Protein AF-A0A5C3MVK9-F1 (afdb_monomer)

Structure (mmCIF, N/CA/C/O backbone):
data_AF-A0A5C3MVK9-F1
#
_entry.id   AF-A0A5C3MVK9-F1
#
loop_
_atom_site.group_PDB
_atom_site.id
_atom_site.type_symbol
_atom_site.label_atom_id
_atom_site.label_alt_id
_atom_site.label_comp_id
_atom_site.label_asym_id
_atom_site.label_entity_id
_atom_site.label_seq_id
_atom_site.pdbx_PDB_ins_code
_atom_site.Cartn_x
_atom_site.Cartn_y
_atom_site.Cartn_z
_atom_site.occupancy
_atom_site.B_iso_or_equiv
_atom_site.auth_seq_id
_atom_site.auth_comp_id
_atom_site.auth_asym_id
_atom_site.auth_atom_id
_atom_site.pdbx_PDB_model_num
ATOM 1 N N . MET A 1 1 ? -1.168 -14.987 -11.973 1.00 65.38 1 MET A N 1
ATOM 2 C CA . MET A 1 1 ? -0.825 -14.087 -13.096 1.00 65.38 1 MET A CA 1
ATOM 3 C C . MET A 1 1 ? 0.688 -13.994 -13.151 1.00 65.38 1 MET A C 1
ATOM 5 O O . MET A 1 1 ? 1.284 -13.791 -12.103 1.00 65.38 1 MET A O 1
ATOM 9 N N . ALA A 1 2 ? 1.297 -14.204 -14.315 1.00 70.62 2 ALA A N 1
ATOM 10 C CA . ALA A 1 2 ? 2.740 -14.064 -14.489 1.00 70.62 2 ALA A CA 1
ATOM 11 C C . ALA A 1 2 ? 3.037 -12.744 -15.204 1.00 70.62 2 ALA A C 1
ATOM 13 O O . ALA A 1 2 ? 2.281 -12.332 -16.086 1.00 70.62 2 ALA A O 1
ATOM 14 N N . LEU A 1 3 ? 4.124 -12.081 -14.817 1.00 81.56 3 LEU A N 1
ATOM 15 C CA . LEU A 1 3 ? 4.661 -10.970 -15.590 1.00 81.56 3 LEU A CA 1
ATOM 16 C C . LEU A 1 3 ? 5.178 -11.535 -16.917 1.00 81.56 3 LEU A C 1
ATOM 18 O O . LEU A 1 3 ? 5.927 -12.503 -16.902 1.00 81.56 3 LEU A O 1
ATOM 22 N N . ILE A 1 4 ? 4.766 -10.954 -18.045 1.00 84.19 4 ILE A N 1
ATOM 23 C CA . ILE A 1 4 ? 5.203 -11.408 -19.374 1.00 84.19 4 ILE A CA 1
ATOM 24 C C . ILE A 1 4 ? 6.343 -10.529 -19.859 1.00 84.19 4 ILE A C 1
ATOM 26 O O . ILE A 1 4 ? 7.425 -11.027 -20.124 1.00 84.19 4 ILE A O 1
ATOM 30 N N . ARG A 1 5 ? 6.128 -9.218 -19.948 1.00 88.88 5 ARG A N 1
ATOM 31 C CA . ARG A 1 5 ? 7.130 -8.256 -20.415 1.00 88.88 5 ARG A CA 1
ATOM 32 C C . ARG A 1 5 ? 6.934 -6.912 -19.739 1.00 88.88 5 ARG A C 1
ATOM 34 O O . ARG A 1 5 ? 5.835 -6.612 -19.269 1.00 88.88 5 ARG A O 1
ATOM 41 N N . ILE A 1 6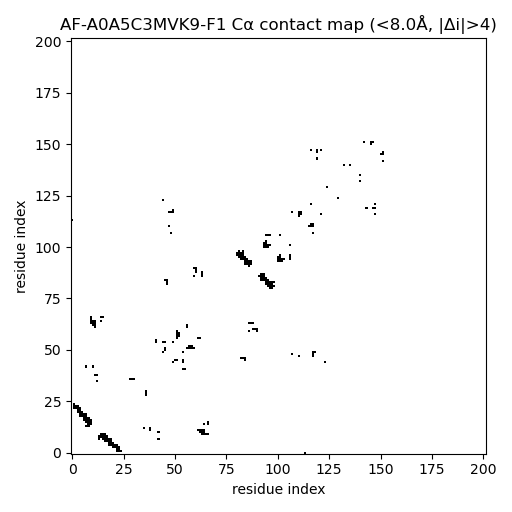 ? 7.988 -6.107 -19.718 1.00 89.62 6 ILE A N 1
ATOM 42 C CA . ILE A 1 6 ? 7.927 -4.715 -19.270 1.00 89.62 6 ILE A CA 1
ATOM 43 C C . ILE A 1 6 ? 8.360 -3.826 -20.428 1.00 89.62 6 ILE A C 1
ATOM 45 O O . ILE A 1 6 ? 9.417 -4.029 -21.015 1.00 89.62 6 ILE A O 1
ATOM 49 N N . GLU A 1 7 ? 7.562 -2.813 -20.734 1.00 90.50 7 GLU A N 1
ATOM 50 C CA . GLU A 1 7 ? 7.896 -1.791 -21.722 1.00 90.50 7 GLU A CA 1
ATOM 51 C C . GLU A 1 7 ? 8.156 -0.477 -20.988 1.00 90.50 7 GLU A C 1
ATOM 53 O O . GLU A 1 7 ? 7.297 0.022 -20.258 1.00 90.50 7 GLU A O 1
ATOM 58 N N . VAL A 1 8 ? 9.353 0.079 -21.164 1.00 89.88 8 VAL A N 1
ATOM 59 C CA . VAL A 1 8 ? 9.728 1.387 -20.618 1.00 89.88 8 VAL A CA 1
ATOM 60 C C . VAL A 1 8 ? 10.070 2.332 -21.759 1.00 89.88 8 VAL A C 1
ATOM 62 O O . VAL A 1 8 ? 10.686 1.940 -22.748 1.00 89.88 8 VAL A O 1
ATOM 65 N N . CYS A 1 9 ? 9.664 3.589 -21.632 1.00 88.12 9 CYS A N 1
ATOM 66 C CA . CYS A 1 9 ? 10.029 4.645 -22.564 1.00 88.12 9 CYS A CA 1
ATOM 67 C C . CYS A 1 9 ? 10.556 5.821 -21.759 1.00 88.12 9 CYS A C 1
ATOM 69 O O . CYS A 1 9 ? 9.839 6.317 -20.891 1.00 88.12 9 CYS A O 1
ATOM 71 N N . ASP A 1 10 ? 11.789 6.240 -22.044 1.00 85.69 10 ASP A N 1
ATOM 72 C CA . ASP A 1 10 ? 12.388 7.445 -21.460 1.00 85.69 10 ASP A CA 1
ATOM 73 C C . ASP A 1 10 ? 12.333 7.484 -19.919 1.00 85.69 10 ASP A C 1
ATOM 75 O O . ASP A 1 10 ? 12.010 8.502 -19.304 1.00 85.69 10 ASP A O 1
ATOM 79 N N . PHE A 1 11 ? 12.662 6.350 -19.293 1.00 83.25 11 PHE A N 1
ATOM 80 C CA . PHE A 1 11 ? 12.584 6.146 -17.847 1.00 83.25 11 PHE A CA 1
ATOM 81 C C . PHE A 1 11 ? 13.981 6.032 -17.226 1.00 83.25 11 PHE A C 1
ATOM 83 O O . PHE A 1 11 ? 14.686 5.037 -17.427 1.00 83.25 11 PHE A O 1
ATOM 90 N N . LYS A 1 12 ? 14.381 7.027 -16.424 1.00 83.19 12 LYS A N 1
ATOM 91 C CA . LYS A 1 12 ? 15.714 7.107 -15.790 1.00 83.19 12 LYS A CA 1
ATOM 92 C C . LYS A 1 12 ? 16.857 6.875 -16.798 1.00 83.19 12 LYS A C 1
ATOM 94 O O . LYS A 1 12 ? 17.055 7.668 -17.712 1.00 83.19 12 LYS A O 1
ATOM 99 N N . SER A 1 13 ? 17.626 5.793 -16.632 1.00 80.75 13 SER A N 1
ATOM 100 C CA . SER A 1 13 ? 18.744 5.422 -17.510 1.00 80.75 13 SER A CA 1
ATOM 101 C C . SER A 1 13 ? 18.301 4.778 -18.830 1.00 80.75 13 SER A C 1
ATOM 103 O O . SER A 1 13 ? 19.120 4.636 -19.737 1.00 80.75 13 SER A O 1
ATOM 105 N N . TYR A 1 14 ? 17.035 4.370 -18.958 1.00 83.44 14 TYR A N 1
ATOM 106 C CA . TYR A 1 14 ? 16.499 3.769 -20.177 1.00 83.44 14 TYR A CA 1
ATOM 107 C C . TYR A 1 14 ? 16.056 4.866 -21.148 1.00 83.44 14 TYR A C 1
ATOM 109 O O . TYR A 1 14 ? 14.973 5.431 -21.013 1.00 83.44 14 TYR A O 1
ATOM 117 N N . ARG A 1 15 ? 16.910 5.166 -22.132 1.00 82.81 15 ARG A N 1
ATOM 118 C CA . ARG A 1 15 ? 16.596 6.105 -23.220 1.00 82.81 15 ARG A CA 1
ATOM 119 C C . ARG A 1 15 ? 15.821 5.421 -24.344 1.00 82.81 15 ARG A C 1
ATOM 121 O O . ARG A 1 15 ? 16.194 4.315 -24.764 1.00 8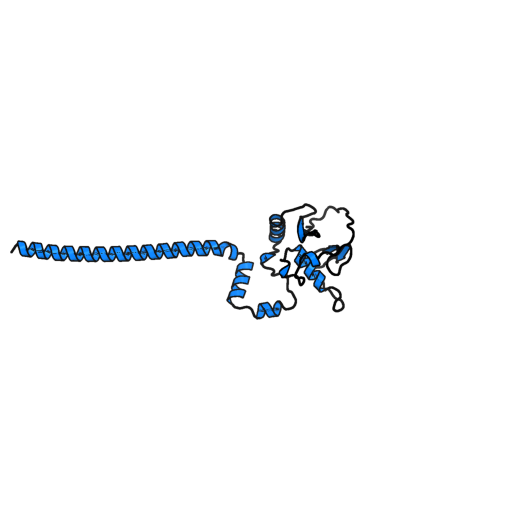2.81 15 ARG A O 1
ATOM 128 N N . GLY A 1 16 ? 14.820 6.125 -24.871 1.00 85.81 16 GLY A N 1
ATOM 129 C CA . GLY A 1 16 ? 13.936 5.639 -25.924 1.00 85.81 16 GLY A CA 1
ATOM 130 C C . GLY A 1 16 ? 13.034 4.503 -25.448 1.00 85.81 16 GLY A C 1
ATOM 131 O O . GLY A 1 16 ? 12.941 4.216 -24.253 1.00 85.81 16 GLY A O 1
ATOM 132 N N . HIS A 1 17 ? 12.375 3.844 -26.399 1.00 86.88 17 HIS A N 1
ATOM 133 C CA . HIS A 1 17 ? 11.553 2.675 -26.114 1.00 86.88 17 HIS A CA 1
ATOM 134 C C . HIS A 1 17 ? 12.433 1.438 -25.915 1.00 86.88 17 HIS A C 1
ATOM 136 O O . HIS A 1 17 ? 13.228 1.074 -26.786 1.00 86.88 17 HIS A O 1
ATOM 142 N N . ARG A 1 18 ? 12.295 0.789 -24.760 1.00 86.69 18 ARG A N 1
ATOM 143 C CA . ARG A 1 18 ? 12.979 -0.458 -24.423 1.00 86.69 18 ARG A CA 1
ATOM 144 C C . ARG A 1 18 ? 11.961 -1.475 -23.934 1.00 86.69 18 ARG A C 1
ATOM 146 O O . ARG A 1 18 ? 11.231 -1.233 -22.976 1.00 86.69 18 ARG A O 1
ATOM 153 N N . THR A 1 19 ? 11.969 -2.637 -24.570 1.00 87.19 19 THR A N 1
ATOM 154 C CA . THR A 1 19 ? 11.196 -3.801 -24.145 1.00 87.19 19 THR A CA 1
ATOM 155 C C . THR A 1 19 ? 12.117 -4.720 -23.358 1.00 87.19 19 THR A C 1
ATOM 157 O O . THR A 1 19 ? 13.119 -5.214 -23.875 1.00 87.19 19 THR A O 1
ATOM 160 N N . LEU A 1 20 ? 11.806 -4.909 -22.083 1.00 84.94 20 LEU A N 1
ATOM 161 C CA . LEU A 1 20 ? 12.549 -5.756 -21.168 1.00 84.94 20 LEU A CA 1
ATOM 162 C C . LEU A 1 20 ? 11.853 -7.110 -21.061 1.00 84.94 20 LEU A C 1
ATOM 164 O O . LEU A 1 20 ? 10.798 -7.225 -20.436 1.00 84.94 20 LEU A O 1
ATOM 168 N N . GLY A 1 21 ? 12.515 -8.104 -21.657 1.00 68.31 21 GLY A N 1
ATOM 169 C CA . GLY A 1 21 ? 12.318 -9.535 -21.439 1.00 68.31 21 GLY A CA 1
ATOM 170 C C . GLY A 1 21 ? 10.977 -10.138 -21.871 1.00 68.31 21 GLY A C 1
ATOM 171 O O . GLY A 1 21 ? 9.961 -9.462 -21.998 1.00 68.31 21 GLY A O 1
ATOM 172 N N . LEU A 1 22 ? 11.009 -11.468 -22.022 1.00 73.62 22 LEU A N 1
ATOM 173 C CA . LEU A 1 22 ? 9.899 -12.351 -21.670 1.00 73.62 22 LEU A CA 1
ATOM 174 C C 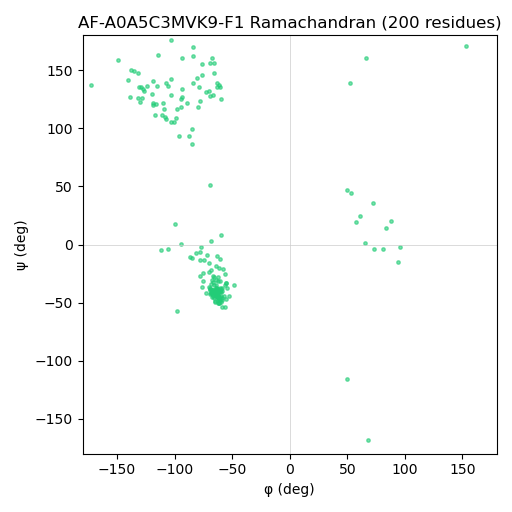. LEU A 1 22 ? 10.241 -12.978 -20.312 1.00 73.62 22 LEU A C 1
ATOM 176 O O . LEU A 1 22 ? 11.124 -13.836 -20.230 1.00 73.62 22 LEU A O 1
ATOM 180 N N . PHE A 1 23 ? 9.596 -12.522 -19.246 1.00 81.56 23 PHE A N 1
ATOM 181 C CA . PHE A 1 23 ? 9.803 -13.053 -17.907 1.00 81.56 23 PHE A CA 1
ATOM 182 C C . PHE A 1 23 ? 9.216 -14.464 -17.814 1.00 81.56 23 PHE A C 1
ATOM 184 O O . PHE A 1 23 ? 8.096 -14.736 -18.248 1.00 81.56 23 PHE A O 1
ATOM 191 N N . ARG A 1 24 ? 10.010 -15.382 -17.262 1.00 79.88 24 ARG A N 1
ATOM 192 C CA . ARG A 1 24 ? 9.596 -16.754 -16.941 1.00 79.88 24 ARG A CA 1
ATOM 193 C C . ARG A 1 24 ? 9.345 -16.864 -15.436 1.00 79.88 24 ARG A C 1
ATOM 195 O O . ARG A 1 24 ? 9.635 -15.926 -14.695 1.00 79.88 24 ARG A O 1
ATOM 202 N N . ASN A 1 25 ? 8.877 -18.028 -14.981 1.00 76.69 25 ASN A N 1
ATOM 203 C CA . ASN A 1 25 ? 8.586 -18.308 -13.564 1.00 76.69 25 ASN A CA 1
ATOM 204 C C . ASN A 1 25 ? 9.727 -17.913 -12.612 1.00 76.69 25 ASN A C 1
ATOM 206 O O . ASN A 1 25 ? 9.472 -17.443 -11.510 1.00 76.69 25 ASN A O 1
ATOM 210 N N . PHE A 1 26 ? 10.976 -18.064 -13.055 1.00 84.00 26 PHE A N 1
ATOM 211 C CA . PHE A 1 26 ? 12.155 -17.560 -12.365 1.00 84.00 26 PHE A CA 1
ATOM 212 C C . PHE A 1 26 ? 13.038 -16.814 -13.365 1.00 84.00 26 PHE A C 1
ATOM 214 O O . PHE A 1 26 ? 13.375 -17.352 -14.421 1.00 84.00 26 PHE A O 1
ATOM 221 N N . THR A 1 27 ? 13.387 -15.567 -13.053 1.00 85.56 27 THR A N 1
ATOM 222 C CA . THR A 1 27 ? 14.225 -14.714 -13.905 1.00 85.56 27 THR A CA 1
ATOM 223 C C . THR A 1 27 ? 15.214 -13.965 -13.019 1.00 85.56 27 THR A C 1
ATOM 225 O O . THR A 1 27 ? 14.804 -13.302 -12.070 1.00 85.56 27 THR A O 1
ATOM 228 N N . SER A 1 28 ? 16.507 -14.055 -13.332 1.00 88.25 28 SER A N 1
ATOM 229 C CA . SER A 1 28 ? 17.559 -13.309 -12.635 1.00 88.25 28 SER A CA 1
ATOM 230 C C . SER A 1 28 ? 18.058 -12.158 -13.505 1.00 88.25 28 SER A C 1
ATOM 232 O O . SER A 1 28 ? 18.263 -12.323 -14.707 1.00 88.25 28 SER A O 1
ATOM 234 N N . VAL A 1 29 ? 18.246 -10.987 -12.896 1.00 86.81 29 VAL A N 1
ATOM 235 C CA . VAL A 1 29 ? 18.714 -9.768 -13.567 1.00 86.81 29 VAL A CA 1
ATOM 236 C C . VAL A 1 29 ? 20.146 -9.492 -13.127 1.00 86.81 29 VAL A C 1
ATOM 238 O O . VAL A 1 29 ? 20.393 -9.101 -11.987 1.00 86.81 29 VAL A O 1
ATOM 241 N N . ILE A 1 30 ? 21.095 -9.678 -14.042 1.00 88.88 30 ILE A N 1
ATOM 242 C CA . ILE A 1 30 ? 22.535 -9.532 -13.791 1.00 88.88 30 ILE A CA 1
ATOM 243 C C . ILE A 1 30 ? 23.130 -8.359 -14.579 1.00 88.88 30 ILE A C 1
ATOM 245 O O . ILE A 1 30 ? 22.520 -7.842 -15.512 1.00 88.88 30 ILE A O 1
ATOM 249 N N . GLY A 1 31 ? 24.323 -7.910 -14.188 1.00 87.88 31 GLY A N 1
ATOM 250 C CA . GLY A 1 31 ? 25.042 -6.819 -14.853 1.00 87.88 31 GLY A CA 1
ATOM 251 C C . GLY A 1 31 ? 25.989 -6.071 -13.907 1.00 87.88 31 GLY A C 1
ATOM 252 O O . GLY A 1 31 ? 25.920 -6.276 -12.691 1.00 87.88 31 GLY A O 1
ATOM 253 N N . PRO A 1 32 ? 26.846 -5.174 -14.421 1.00 88.56 32 PRO A N 1
ATOM 254 C CA . PRO A 1 32 ? 27.809 -4.436 -13.605 1.00 88.56 32 PRO A CA 1
ATOM 255 C C . PRO A 1 32 ? 27.135 -3.434 -12.652 1.00 88.56 32 PRO A C 1
ATOM 257 O O . PRO A 1 32 ? 25.959 -3.072 -12.808 1.00 88.56 32 PRO A O 1
ATOM 260 N N . ASN A 1 33 ? 27.851 -3.005 -11.611 1.00 85.31 33 ASN A N 1
ATOM 261 C CA . ASN A 1 33 ? 27.366 -1.963 -10.700 1.00 85.31 33 ASN A CA 1
ATOM 262 C C . ASN A 1 33 ? 27.122 -0.663 -11.480 1.00 85.31 33 ASN A C 1
ATOM 264 O O . ASN A 1 33 ? 27.895 -0.308 -12.360 1.00 85.31 33 ASN A O 1
ATOM 268 N N . GLY A 1 34 ? 25.994 0.002 -11.220 1.00 79.00 34 GLY A N 1
ATOM 269 C CA . GLY A 1 34 ? 25.585 1.195 -11.973 1.00 79.00 34 GLY A CA 1
ATOM 270 C C . GLY A 1 34 ? 24.901 0.934 -13.325 1.00 79.00 34 GLY A C 1
ATOM 271 O O . GLY A 1 34 ? 24.377 1.872 -13.911 1.00 79.00 34 GLY A O 1
ATOM 272 N N . ALA A 1 35 ? 24.780 -0.317 -13.790 1.00 79.75 35 ALA A N 1
ATOM 273 C CA . ALA A 1 35 ? 24.139 -0.647 -15.076 1.00 79.75 35 ALA A CA 1
ATOM 274 C C . ALA A 1 35 ? 22.612 -0.405 -15.145 1.00 79.75 35 ALA A C 1
ATOM 276 O O . ALA A 1 35 ? 21.974 -0.748 -16.134 1.00 79.75 35 ALA A O 1
ATOM 277 N N . GLY A 1 36 ? 21.996 0.131 -14.085 1.00 80.44 36 GLY A N 1
ATOM 278 C CA . GLY A 1 36 ? 20.553 0.389 -14.045 1.00 80.44 36 GLY A CA 1
ATOM 279 C C . GLY A 1 36 ? 19.683 -0.813 -13.658 1.00 80.44 36 GLY A C 1
ATOM 280 O O . GLY A 1 36 ? 18.465 -0.733 -13.783 1.00 80.44 36 GLY A O 1
ATOM 281 N N . LYS A 1 37 ? 20.259 -1.898 -13.117 1.00 86.38 37 LYS A N 1
ATOM 282 C CA . LYS A 1 37 ? 19.502 -3.074 -12.628 1.00 86.38 37 LYS A CA 1
ATOM 283 C C . LYS A 1 37 ? 18.392 -2.685 -11.643 1.00 86.38 37 LYS A C 1
ATOM 285 O O . LYS A 1 37 ? 17.256 -3.121 -11.772 1.00 86.38 37 LYS A O 1
ATOM 290 N N . SER A 1 38 ? 18.701 -1.794 -10.700 1.00 83.56 38 SER A N 1
ATOM 291 C CA . SER A 1 38 ? 17.736 -1.270 -9.724 1.00 83.56 38 SER A CA 1
ATOM 292 C C . SER A 1 38 ? 16.631 -0.429 -10.374 1.00 83.56 38 SER A C 1
ATOM 294 O O . SER A 1 38 ? 15.507 -0.421 -9.883 1.00 83.56 38 SER A O 1
ATOM 296 N N . ASN A 1 39 ? 16.901 0.206 -11.522 1.00 84.88 39 ASN A N 1
ATOM 297 C CA . ASN A 1 39 ? 15.902 1.002 -12.237 1.00 84.88 39 ASN A CA 1
ATOM 298 C C . ASN A 1 39 ? 14.786 0.129 -12.827 1.00 84.88 39 ASN A C 1
ATOM 300 O O . ASN A 1 39 ? 13.696 0.636 -13.075 1.00 84.88 39 ASN A O 1
ATOM 304 N N . LEU A 1 40 ? 15.028 -1.172 -13.038 1.00 85.94 40 LEU A N 1
ATOM 305 C CA . LEU A 1 40 ? 13.969 -2.116 -13.401 1.00 85.94 40 LEU A 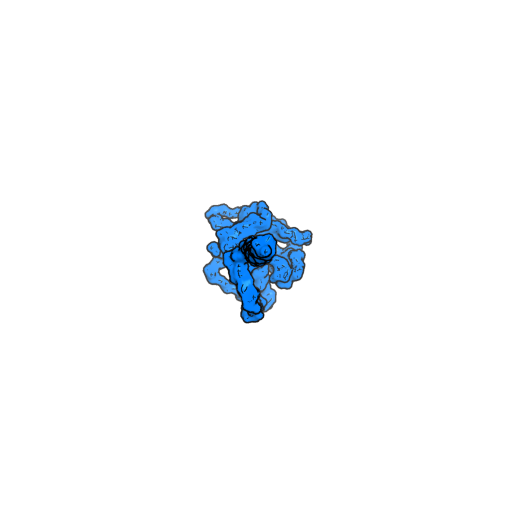CA 1
ATOM 306 C C . LEU A 1 40 ? 12.960 -2.283 -12.256 1.00 85.94 40 LEU A C 1
ATOM 308 O O . LEU A 1 40 ? 11.757 -2.184 -12.482 1.00 85.94 40 LEU A O 1
ATOM 312 N N . MET A 1 41 ? 13.447 -2.458 -11.023 1.00 83.31 41 MET A N 1
ATOM 313 C CA . MET A 1 41 ? 12.589 -2.508 -9.832 1.00 83.31 41 MET A CA 1
ATOM 314 C C . MET A 1 41 ? 11.846 -1.186 -9.623 1.00 83.31 41 MET A C 1
ATOM 316 O O . MET A 1 41 ? 10.661 -1.193 -9.289 1.00 83.31 41 MET A O 1
ATOM 320 N N . ASP A 1 42 ? 12.502 -0.053 -9.889 1.00 83.88 42 ASP A N 1
ATOM 321 C CA . ASP A 1 42 ? 11.851 1.259 -9.844 1.00 83.88 42 ASP A CA 1
ATOM 322 C C . ASP A 1 42 ? 10.744 1.397 -10.900 1.00 83.88 42 ASP A C 1
ATOM 324 O O . ASP A 1 42 ? 9.695 1.962 -10.603 1.00 83.88 42 ASP A O 1
ATOM 328 N N . ALA A 1 43 ? 10.938 0.866 -12.113 1.00 85.94 43 ALA A N 1
ATOM 329 C CA . ALA A 1 43 ? 9.927 0.888 -13.173 1.00 85.94 43 ALA A CA 1
ATOM 330 C C . ALA A 1 43 ? 8.691 0.052 -12.800 1.00 85.94 43 ALA A C 1
ATOM 332 O O . ALA A 1 43 ? 7.559 0.509 -12.968 1.00 85.94 43 ALA A O 1
ATOM 333 N N . ILE A 1 44 ? 8.901 -1.137 -12.224 1.00 86.00 44 ILE A N 1
ATOM 334 C CA . ILE A 1 44 ? 7.819 -1.989 -11.704 1.00 86.00 44 ILE A CA 1
ATOM 335 C C . ILE A 1 44 ? 7.065 -1.253 -10.591 1.00 86.00 44 ILE A C 1
ATOM 337 O O . ILE A 1 44 ? 5.845 -1.102 -10.649 1.00 86.00 44 ILE A O 1
ATOM 341 N N . SER A 1 45 ? 7.798 -0.718 -9.613 1.00 84.06 45 SER A N 1
ATOM 342 C CA . SER A 1 45 ? 7.233 0.043 -8.490 1.00 84.06 45 SER A CA 1
ATOM 343 C C . SER A 1 45 ? 6.440 1.264 -8.961 1.00 84.06 45 SER A C 1
ATOM 345 O O . SER A 1 45 ? 5.383 1.594 -8.416 1.00 84.06 45 SER A O 1
ATOM 347 N N . PHE A 1 46 ? 6.926 1.919 -10.014 1.00 85.31 46 PHE A N 1
ATOM 348 C CA . PHE A 1 46 ? 6.287 3.072 -10.621 1.00 85.31 46 PHE A CA 1
ATOM 349 C C . PHE A 1 46 ? 4.932 2.720 -11.257 1.00 85.31 46 PHE A C 1
ATOM 351 O O . PHE A 1 46 ? 3.934 3.391 -10.967 1.00 85.31 46 PHE A O 1
ATOM 358 N N . VAL A 1 47 ? 4.863 1.659 -12.069 1.00 86.88 47 VAL A N 1
ATOM 359 C CA . VAL A 1 47 ? 3.618 1.204 -12.724 1.00 86.88 47 VAL A CA 1
ATOM 360 C C . VAL A 1 47 ? 2.594 0.700 -11.709 1.00 86.88 47 VAL A C 1
ATOM 362 O O . VAL A 1 47 ? 1.395 0.934 -11.877 1.00 86.88 47 VAL A O 1
ATOM 365 N N . LEU A 1 48 ? 3.057 0.064 -10.632 1.00 83.12 48 LEU A N 1
ATOM 366 C CA . LEU A 1 48 ? 2.193 -0.453 -9.573 1.00 83.12 48 LEU A CA 1
ATOM 367 C C . LEU A 1 48 ? 1.678 0.639 -8.628 1.00 83.12 48 LEU A C 1
ATOM 369 O O . LEU A 1 48 ? 0.874 0.336 -7.763 1.00 83.12 48 LEU A O 1
ATOM 373 N N . GLY A 1 49 ? 2.062 1.908 -8.804 1.00 71.31 49 GLY A N 1
ATOM 374 C CA . GLY A 1 49 ? 1.452 3.025 -8.073 1.00 71.31 49 GLY A CA 1
ATOM 375 C C . GLY A 1 49 ? 2.093 3.338 -6.720 1.00 71.31 49 GLY A C 1
ATOM 376 O O . GLY A 1 49 ? 1.473 4.007 -5.891 1.00 71.31 49 GLY A O 1
ATOM 377 N N . VAL A 1 50 ? 3.338 2.911 -6.484 1.00 65.50 50 VAL A N 1
ATOM 378 C CA . VAL A 1 50 ? 4.082 3.307 -5.278 1.00 65.50 50 VAL A CA 1
ATOM 379 C C . VAL A 1 50 ? 4.299 4.830 -5.279 1.00 65.50 50 VAL A C 1
ATOM 381 O O . VAL A 1 50 ? 4.552 5.443 -6.324 1.00 65.50 50 VAL A O 1
ATOM 384 N N . LYS A 1 51 ? 4.155 5.465 -4.103 1.00 57.34 51 LYS A N 1
ATOM 385 C CA . LYS A 1 51 ? 4.354 6.913 -3.934 1.00 57.34 51 LYS A CA 1
ATOM 386 C C . LYS A 1 51 ? 5.798 7.286 -4.278 1.00 57.34 51 LYS A C 1
ATOM 388 O O . LYS A 1 51 ? 6.742 6.634 -3.846 1.00 57.34 51 LYS A O 1
ATOM 393 N N . SER A 1 52 ? 5.963 8.390 -4.995 1.00 52.75 52 SER A N 1
ATOM 394 C CA . SER A 1 52 ? 7.241 8.902 -5.506 1.00 52.75 52 SER A CA 1
ATOM 395 C C . SER A 1 52 ? 8.312 9.116 -4.445 1.00 52.75 52 SER A C 1
ATOM 397 O O . SER A 1 52 ? 9.474 8.883 -4.732 1.00 52.75 52 SER A O 1
ATOM 399 N N . ALA A 1 53 ? 7.925 9.488 -3.222 1.00 49.16 53 ALA A N 1
ATOM 400 C CA . ALA A 1 53 ? 8.844 9.669 -2.095 1.00 49.16 53 ALA A CA 1
ATOM 401 C C . ALA A 1 53 ? 9.619 8.392 -1.709 1.00 49.16 53 ALA A C 1
ATOM 403 O O . ALA A 1 53 ? 10.543 8.454 -0.910 1.00 49.16 53 ALA A O 1
ATOM 404 N N . GLN A 1 54 ? 9.210 7.234 -2.232 1.00 50.72 54 GLN A N 1
ATOM 405 C CA . GLN A 1 54 ? 9.800 5.924 -1.944 1.00 50.72 54 GLN A CA 1
ATOM 406 C C . GLN A 1 54 ? 10.529 5.331 -3.151 1.00 50.72 54 GLN A C 1
ATOM 408 O O . GLN A 1 54 ? 11.171 4.293 -3.033 1.00 50.72 54 GLN A O 1
ATOM 413 N N . LEU A 1 55 ? 10.460 5.994 -4.307 1.00 54.16 55 LEU A N 1
ATOM 414 C CA . LEU A 1 55 ? 11.433 5.771 -5.365 1.00 54.16 55 LEU A CA 1
ATOM 415 C C . LEU A 1 55 ? 12.710 6.499 -4.941 1.00 54.16 55 LEU A C 1
ATOM 417 O O . LEU A 1 55 ? 12.640 7.572 -4.348 1.00 54.16 55 LEU A O 1
ATOM 421 N N . ARG A 1 56 ? 13.886 5.963 -5.283 1.00 48.12 56 ARG A N 1
ATOM 422 C CA . ARG A 1 56 ? 15.193 6.588 -4.974 1.00 48.12 56 ARG A CA 1
ATOM 423 C C . ARG A 1 56 ? 15.398 7.997 -5.591 1.00 48.12 56 ARG A C 1
ATOM 425 O O . ARG A 1 56 ? 16.500 8.524 -5.546 1.00 48.12 56 ARG A O 1
ATOM 432 N N . SER A 1 57 ? 14.364 8.592 -6.190 1.00 48.16 57 SER A N 1
ATOM 433 C CA . SER A 1 57 ? 14.309 9.959 -6.713 1.0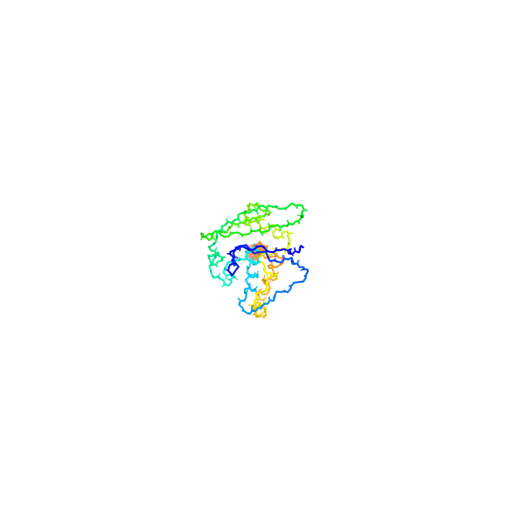0 48.16 57 SER A CA 1
ATOM 434 C C . SER A 1 57 ? 13.226 10.753 -5.974 1.00 48.16 57 SER A C 1
ATOM 436 O O . SER A 1 57 ? 12.051 10.384 -6.016 1.00 48.16 57 SER A O 1
ATOM 438 N N . SER A 1 58 ? 13.605 11.862 -5.341 1.00 42.81 58 SER A N 1
ATOM 439 C CA . SER A 1 58 ? 12.726 12.694 -4.509 1.00 42.81 58 SER A CA 1
ATOM 440 C C . SER A 1 58 ? 11.655 13.466 -5.296 1.00 42.81 58 SER A C 1
ATOM 442 O O . SER A 1 58 ? 10.667 13.902 -4.702 1.00 42.81 58 SER A O 1
ATOM 444 N N . GLN A 1 59 ? 11.785 13.604 -6.622 1.00 50.88 59 GLN A N 1
ATOM 445 C CA . GLN A 1 59 ? 10.816 14.308 -7.467 1.00 50.88 59 GLN A CA 1
ATOM 446 C C . GLN A 1 59 ? 10.333 13.441 -8.642 1.00 50.88 59 GLN A C 1
ATOM 448 O O . GLN A 1 59 ? 11.120 12.872 -9.391 1.00 50.88 59 GLN A O 1
ATOM 453 N N . LEU A 1 60 ? 9.007 13.386 -8.862 1.00 51.66 60 LEU A N 1
ATOM 454 C CA . LEU A 1 60 ? 8.380 12.685 -10.006 1.00 51.66 60 LEU A CA 1
ATOM 455 C C . LEU A 1 60 ? 8.897 13.176 -11.367 1.00 51.66 60 LEU A C 1
ATOM 457 O O . LEU A 1 60 ? 8.836 12.443 -12.350 1.00 51.66 60 LEU A O 1
ATOM 461 N N . LYS A 1 61 ? 9.387 14.420 -11.420 1.00 49.12 61 LYS A N 1
ATOM 462 C CA . LYS A 1 61 ? 9.926 15.058 -12.624 1.00 49.12 61 LYS A CA 1
ATOM 463 C C . LYS A 1 61 ? 11.263 14.445 -13.063 1.00 49.12 61 LYS A C 1
ATOM 465 O O . LYS A 1 61 ? 11.548 14.459 -14.255 1.00 49.12 61 LYS A O 1
ATOM 470 N N . ASP A 1 62 ? 12.006 13.823 -12.144 1.00 51.88 62 ASP A N 1
ATOM 471 C CA . ASP A 1 62 ? 13.295 13.167 -12.423 1.00 51.88 62 ASP A CA 1
ATOM 472 C C . ASP A 1 62 ? 13.135 11.791 -13.091 1.00 51.88 62 ASP A C 1
ATOM 474 O O . ASP A 1 62 ? 14.112 11.159 -13.495 1.00 51.88 62 ASP A O 1
ATOM 478 N N . LEU A 1 63 ? 11.896 11.304 -13.213 1.00 51.84 63 LEU A N 1
ATOM 479 C CA . LEU A 1 63 ? 11.576 10.028 -13.855 1.00 51.84 63 LEU A CA 1
ATOM 480 C C . LEU A 1 63 ? 11.381 10.154 -15.372 1.00 51.84 63 LEU A C 1
ATOM 482 O O . LEU A 1 63 ? 11.308 9.126 -16.043 1.00 51.84 63 LEU A O 1
ATOM 486 N N . VAL A 1 64 ? 11.297 11.381 -15.905 1.00 46.53 64 VAL A N 1
ATOM 487 C CA . VAL A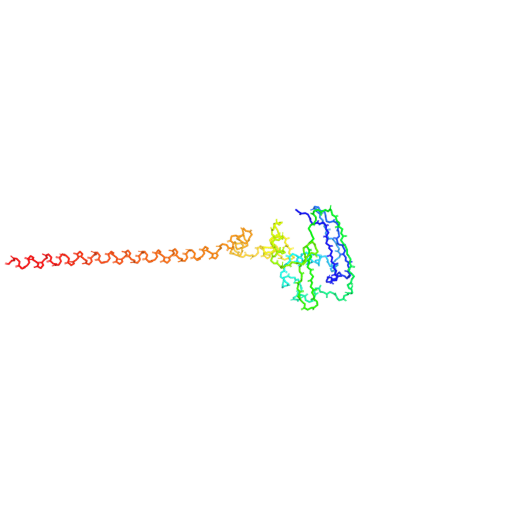 1 64 ? 10.975 11.660 -17.313 1.00 46.53 64 VAL A CA 1
ATOM 488 C C . VAL A 1 64 ? 12.217 12.146 -18.061 1.00 46.53 64 VAL A C 1
ATOM 490 O O . VAL A 1 64 ? 12.644 13.291 -17.898 1.00 46.53 64 VAL A O 1
ATOM 493 N N . TYR A 1 65 ? 12.773 11.309 -18.938 1.00 40.94 65 TYR A N 1
ATOM 494 C CA . TYR A 1 65 ? 13.764 11.753 -19.920 1.00 40.94 65 TYR A CA 1
ATOM 495 C C . TYR A 1 65 ? 13.056 12.457 -21.096 1.00 40.94 65 TYR A C 1
ATOM 497 O O . TYR A 1 65 ? 12.011 12.022 -21.574 1.00 40.94 65 TYR A O 1
ATOM 505 N N . ARG A 1 66 ? 13.580 13.602 -21.554 1.00 39.03 66 ARG A N 1
ATOM 506 C CA . ARG A 1 66 ? 12.965 14.400 -22.632 1.00 39.03 66 ARG A CA 1
ATOM 507 C C . ARG A 1 66 ? 13.452 13.906 -24.002 1.00 39.03 66 ARG A C 1
ATOM 509 O O . ARG A 1 66 ? 14.479 14.367 -24.491 1.00 39.03 66 ARG A O 1
ATOM 516 N N . GLY A 1 67 ? 12.700 12.990 -24.616 1.00 34.97 67 GLY A N 1
ATOM 517 C CA . GLY A 1 67 ? 12.911 12.469 -25.974 1.00 34.97 67 GLY A CA 1
ATOM 518 C C . GLY A 1 67 ? 11.593 12.337 -26.754 1.00 34.97 67 GLY A C 1
ATOM 519 O O . GLY A 1 67 ? 10.527 12.204 -26.164 1.00 34.97 67 GLY A O 1
ATOM 520 N N . ARG A 1 68 ? 11.640 12.472 -28.088 1.00 34.97 68 ARG A N 1
ATOM 521 C CA . ARG A 1 68 ? 10.461 12.558 -28.980 1.00 34.97 68 ARG A CA 1
ATOM 522 C C . ARG A 1 68 ? 9.593 11.288 -28.962 1.00 34.97 68 ARG A C 1
ATOM 524 O O . ARG A 1 68 ? 10.093 10.177 -29.090 1.00 34.97 68 ARG A O 1
ATOM 531 N N . ARG A 1 69 ? 8.273 11.497 -28.894 1.00 35.97 69 ARG A N 1
ATOM 532 C CA . ARG A 1 69 ? 7.209 10.484 -28.816 1.00 35.97 69 ARG A CA 1
ATOM 533 C C . ARG A 1 69 ? 6.912 9.889 -30.199 1.00 35.97 69 ARG A C 1
ATOM 535 O O . ARG A 1 69 ? 6.454 10.608 -31.082 1.00 35.97 69 ARG A O 1
ATOM 542 N N . LEU A 1 70 ? 7.108 8.583 -30.366 1.00 38.19 70 LEU A N 1
ATOM 543 C CA . LEU A 1 70 ? 6.555 7.807 -31.480 1.00 38.19 70 LEU A CA 1
ATOM 544 C C . LEU A 1 70 ? 5.464 6.895 -30.916 1.00 38.19 70 LEU A C 1
ATOM 546 O O . LEU A 1 70 ? 5.715 6.065 -30.047 1.00 38.19 70 LEU A O 1
ATOM 550 N N . ALA A 1 71 ? 4.231 7.116 -31.361 1.00 42.19 71 ALA A N 1
ATOM 551 C CA . ALA A 1 71 ? 3.112 6.226 -31.093 1.00 42.19 71 ALA A CA 1
ATOM 552 C C . ALA A 1 71 ? 3.162 5.048 -32.071 1.00 42.19 71 ALA A C 1
ATOM 554 O O . ALA A 1 71 ? 3.456 5.291 -33.241 1.00 42.19 71 ALA A O 1
ATOM 555 N N . ARG A 1 72 ? 2.802 3.830 -31.628 1.00 45.56 72 ARG A N 1
ATOM 556 C CA . ARG A 1 72 ? 1.928 2.936 -32.412 1.00 45.56 72 ARG A CA 1
ATOM 557 C C . ARG A 1 72 ? 1.461 1.656 -31.699 1.00 45.56 72 ARG A C 1
ATOM 559 O O . ARG A 1 72 ? 2.223 1.007 -30.998 1.00 45.56 72 ARG A O 1
ATOM 566 N N . GLU A 1 73 ? 0.165 1.426 -31.930 1.00 41.81 73 GLU A N 1
ATOM 567 C CA . GLU A 1 73 ? -0.607 0.227 -32.315 1.00 41.81 73 GLU A CA 1
ATOM 568 C C . GLU A 1 73 ? -0.523 -1.112 -31.563 1.00 41.81 73 GLU A C 1
ATOM 570 O O . GLU A 1 73 ? 0.509 -1.567 -31.084 1.00 41.81 73 GLU A O 1
ATOM 575 N N . GLY A 1 74 ? -1.726 -1.682 -31.419 1.00 51.69 74 GLY A N 1
ATOM 576 C CA . GLY A 1 74 ? -2.075 -2.849 -30.623 1.00 51.69 74 GLY A CA 1
ATOM 577 C C . GLY A 1 74 ? -1.827 -4.184 -31.308 1.00 51.69 7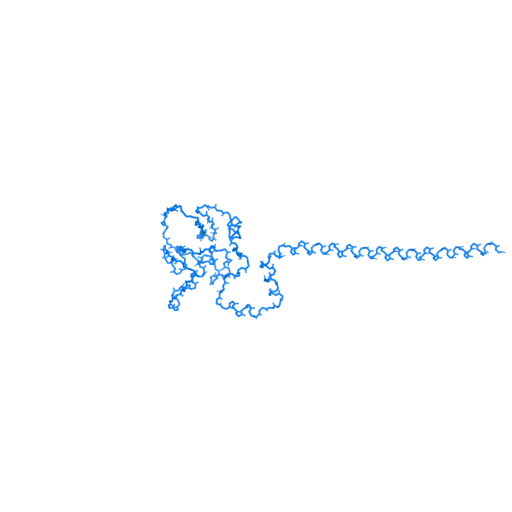4 GLY A C 1
ATOM 578 O O . GLY A 1 74 ? -1.589 -4.254 -32.506 1.00 51.69 74 GLY A O 1
ATOM 579 N N . ASP A 1 75 ? -1.943 -5.233 -30.500 1.00 38.12 75 ASP A N 1
ATOM 580 C CA . ASP A 1 75 ? -2.052 -6.604 -30.974 1.00 38.12 75 ASP A CA 1
ATOM 581 C C . ASP A 1 75 ? -3.079 -7.353 -30.110 1.00 38.12 75 ASP A C 1
ATOM 583 O O . ASP A 1 75 ? -3.212 -7.087 -28.906 1.00 38.12 75 ASP A O 1
ATOM 587 N N . SER A 1 76 ? -3.849 -8.195 -30.785 1.00 48.34 76 SER A N 1
ATOM 588 C CA . SER A 1 76 ? -5.096 -8.858 -30.392 1.00 48.34 76 SER A CA 1
ATOM 589 C C . SER A 1 76 ? -4.880 -10.258 -29.787 1.00 48.34 76 SER A C 1
ATOM 591 O O . SER A 1 76 ? -3.859 -10.900 -29.999 1.00 48.34 76 SER A O 1
ATOM 593 N N . ASP A 1 77 ? -5.894 -10.738 -29.055 1.00 43.22 77 ASP A N 1
ATOM 594 C CA . ASP A 1 77 ? -6.189 -12.157 -28.769 1.00 43.22 77 ASP A CA 1
ATOM 595 C C . ASP A 1 77 ? -5.316 -12.979 -27.810 1.00 43.22 77 ASP A C 1
ATOM 597 O O . ASP A 1 77 ? -5.238 -14.206 -27.902 1.00 43.22 77 ASP A O 1
ATOM 601 N N . LYS A 1 78 ? -4.807 -12.356 -26.745 1.00 48.72 78 LYS A N 1
ATOM 602 C CA . LYS A 1 78 ? -4.531 -13.081 -25.491 1.00 48.72 78 LYS A CA 1
ATOM 603 C C . LYS A 1 78 ? -5.103 -12.313 -24.310 1.00 48.72 78 LYS A C 1
ATOM 605 O O . LYS A 1 78 ? -5.150 -11.088 -24.327 1.00 48.72 78 LYS A O 1
ATOM 610 N N . LYS A 1 79 ? -5.550 -13.037 -23.277 1.00 64.94 79 LYS A N 1
ATOM 611 C CA . LYS A 1 79 ? -6.089 -12.517 -22.001 1.00 64.94 79 LYS A CA 1
ATOM 612 C C . LYS A 1 79 ? -4.973 -11.854 -21.168 1.00 64.94 79 LYS A C 1
ATOM 614 O O . LYS A 1 79 ? -4.738 -12.211 -20.016 1.00 64.94 79 LYS A O 1
ATOM 619 N N . GLU A 1 80 ? -4.227 -10.950 -21.792 1.00 75.06 80 GLU A N 1
ATOM 620 C CA . GLU A 1 80 ? -3.104 -10.208 -21.243 1.00 75.06 80 GLU A CA 1
ATOM 621 C C . GLU A 1 80 ? -3.612 -8.867 -20.728 1.00 75.06 80 GLU A C 1
ATOM 623 O O . GLU A 1 80 ? -4.244 -8.092 -21.446 1.00 75.06 80 GLU A O 1
ATOM 628 N N . TRP A 1 81 ? -3.328 -8.588 -19.462 1.00 83.69 81 TRP A N 1
ATOM 629 C CA . TRP A 1 81 ? -3.639 -7.302 -18.863 1.00 83.69 81 TRP A CA 1
ATOM 630 C C . TRP A 1 81 ? -2.473 -6.343 -19.067 1.00 83.69 81 TRP A C 1
ATOM 632 O O . TRP A 1 81 ? -1.354 -6.608 -18.621 1.00 83.69 81 TRP A O 1
ATOM 642 N N . ARG A 1 82 ? -2.738 -5.207 -19.713 1.00 89.00 82 ARG A N 1
ATOM 643 C CA . ARG A 1 82 ? -1.756 -4.143 -19.927 1.00 89.00 82 ARG A CA 1
ATOM 644 C C . ARG A 1 82 ? -2.009 -2.998 -18.955 1.00 89.00 82 ARG A C 1
ATOM 646 O O . ARG A 1 82 ? -2.929 -2.200 -19.136 1.00 89.00 82 ARG A O 1
ATOM 653 N N . PHE A 1 83 ? -1.153 -2.917 -17.947 1.00 89.50 83 PHE A N 1
ATOM 654 C CA . PHE A 1 83 ? -1.106 -1.836 -16.970 1.00 89.50 83 PHE A CA 1
ATOM 655 C C . PHE A 1 83 ? -0.077 -0.795 -17.420 1.00 89.50 83 PHE A C 1
ATOM 657 O O . PHE A 1 83 ? 1.102 -1.113 -17.563 1.00 89.50 83 PHE A O 1
ATOM 664 N N . GLN A 1 84 ? -0.514 0.439 -17.674 1.00 90.62 84 GLN A N 1
ATOM 665 C CA . GLN A 1 84 ? 0.357 1.521 -18.130 1.00 90.62 84 GLN A CA 1
ATOM 666 C C . GLN A 1 84 ? 0.165 2.770 -17.271 1.00 90.62 84 GLN A C 1
ATOM 668 O O . GLN A 1 84 ? -0.953 3.218 -17.019 1.00 90.62 84 GLN A O 1
ATOM 673 N N . ARG A 1 85 ? 1.286 3.385 -16.892 1.00 89.38 85 ARG A N 1
ATOM 674 C CA . ARG A 1 85 ? 1.335 4.688 -16.231 1.00 89.38 85 ARG A CA 1
ATOM 675 C C . ARG A 1 85 ? 2.218 5.631 -17.040 1.00 89.38 85 ARG A C 1
ATOM 677 O O . ARG A 1 85 ? 3.294 5.242 -17.486 1.00 89.38 85 ARG A O 1
ATOM 684 N N . THR A 1 86 ? 1.781 6.869 -17.232 1.00 87.50 86 THR A N 1
ATOM 685 C CA . THR A 1 86 ? 2.541 7.905 -17.946 1.00 87.50 86 THR A CA 1
ATOM 686 C C . THR A 1 86 ? 2.623 9.152 -17.074 1.00 87.50 86 THR A C 1
ATOM 688 O O . THR A 1 86 ? 1.622 9.552 -16.491 1.00 87.50 86 THR A O 1
ATOM 691 N N . ILE A 1 87 ? 3.810 9.749 -16.945 1.00 85.31 87 ILE A N 1
ATOM 692 C CA . ILE A 1 87 ? 3.975 11.056 -16.298 1.00 85.31 87 ILE A CA 1
ATOM 693 C C . ILE A 1 87 ? 4.162 12.114 -17.379 1.00 85.31 87 ILE A C 1
ATOM 695 O O . ILE A 1 87 ? 5.030 11.991 -18.242 1.00 85.31 87 ILE A O 1
ATOM 699 N N . SER A 1 88 ? 3.366 13.169 -17.290 1.00 82.19 88 SER A N 1
ATOM 700 C CA . SER A 1 88 ? 3.535 14.386 -18.076 1.00 82.19 88 SER A CA 1
ATOM 701 C C . SER A 1 88 ? 4.684 15.232 -17.522 1.00 82.19 88 SER A C 1
ATOM 703 O O . SER A 1 88 ? 4.989 15.187 -16.334 1.00 82.19 88 SER A O 1
ATOM 705 N N . THR A 1 89 ? 5.300 16.075 -18.350 1.00 74.62 89 THR A N 1
ATOM 706 C CA . THR A 1 89 ? 6.397 16.982 -17.939 1.00 74.62 89 THR A CA 1
ATOM 707 C C . THR A 1 89 ? 6.009 17.948 -16.813 1.00 74.62 89 THR A C 1
ATOM 709 O O . THR A 1 89 ? 6.870 18.450 -16.092 1.00 74.62 89 THR A O 1
ATOM 712 N N . THR A 1 90 ? 4.710 18.176 -16.632 1.00 75.88 90 THR A N 1
ATOM 713 C CA . THR A 1 90 ? 4.111 18.942 -15.534 1.00 75.88 90 THR A CA 1
ATOM 714 C C . THR A 1 90 ? 4.098 18.189 -14.196 1.00 75.88 90 THR A C 1
ATOM 716 O O . THR A 1 90 ? 3.898 18.808 -13.155 1.00 75.88 90 THR A O 1
ATOM 719 N N . GLY A 1 91 ? 4.362 16.878 -14.193 1.00 74.00 91 GLY A N 1
ATOM 720 C CA . GLY A 1 91 ? 4.332 16.000 -13.018 1.00 74.00 91 GLY A CA 1
ATOM 721 C C . GLY A 1 91 ? 3.017 15.234 -12.830 1.00 74.00 91 GLY A C 1
ATOM 722 O O . GLY A 1 91 ? 2.914 14.422 -11.910 1.00 74.00 91 GLY A O 1
ATOM 723 N N . THR A 1 92 ? 2.021 15.448 -13.694 1.00 81.69 92 THR A N 1
A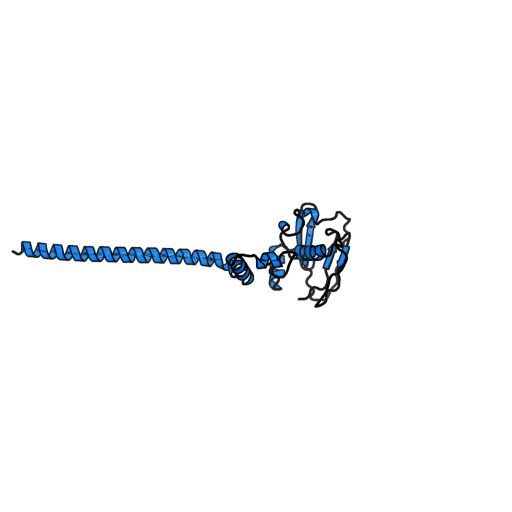TOM 724 C CA . THR A 1 92 ? 0.730 14.746 -13.629 1.00 81.69 92 THR A CA 1
ATOM 725 C C . THR A 1 92 ? 0.878 13.290 -14.072 1.00 81.69 92 THR A C 1
ATOM 727 O O . THR A 1 92 ? 1.464 13.020 -15.117 1.00 81.69 92 THR A O 1
ATOM 730 N N . SER A 1 93 ? 0.345 12.348 -13.284 1.00 84.38 93 SER A N 1
ATOM 731 C CA . SER A 1 93 ? 0.300 10.920 -13.632 1.00 84.38 93 SER A CA 1
ATOM 732 C C . SER A 1 93 ? -1.026 10.557 -14.304 1.00 84.38 93 SER A C 1
ATOM 734 O O . SER A 1 93 ? -2.086 10.774 -13.724 1.00 84.38 93 SER A O 1
ATOM 736 N N . GLU A 1 94 ? -0.955 9.936 -15.474 1.00 89.12 94 GLU A N 1
ATOM 737 C CA . GLU A 1 94 ? -2.081 9.340 -16.193 1.00 89.12 94 GLU A CA 1
ATOM 738 C C . GLU A 1 94 ? -1.995 7.812 -16.124 1.00 89.12 94 GLU A C 1
ATOM 740 O O . GLU A 1 94 ? -0.913 7.234 -16.274 1.00 89.12 94 GLU A O 1
ATOM 745 N N . TYR A 1 95 ? -3.138 7.154 -15.922 1.00 90.38 95 TYR A N 1
ATOM 746 C CA . TYR A 1 95 ? -3.238 5.699 -15.821 1.00 90.38 95 TYR A CA 1
ATOM 747 C C . TYR A 1 95 ? -4.056 5.150 -16.984 1.00 90.38 95 TYR A C 1
ATOM 749 O O . TYR A 1 95 ? -5.099 5.698 -17.353 1.00 90.38 95 TYR A O 1
ATOM 757 N N . LYS A 1 96 ? -3.574 4.056 -17.570 1.00 90.31 96 LYS A N 1
ATOM 758 C CA . LYS A 1 96 ? -4.239 3.350 -18.658 1.00 90.31 96 LYS A CA 1
ATOM 759 C C . LYS A 1 96 ? -4.298 1.859 -18.363 1.00 90.31 96 LYS A C 1
ATOM 761 O O . LYS A 1 96 ? -3.301 1.257 -17.969 1.00 90.31 96 LYS A O 1
ATOM 766 N N . LEU A 1 97 ? -5.462 1.272 -18.601 1.00 89.06 97 LEU A N 1
ATOM 767 C CA . LEU A 1 97 ? -5.716 -0.159 -18.499 1.00 89.06 97 LEU A CA 1
ATOM 768 C C . LEU A 1 97 ? -6.140 -0.663 -19.877 1.00 89.06 97 LEU A C 1
ATOM 770 O O . LEU A 1 97 ? -7.115 -0.163 -20.436 1.00 89.06 97 LEU A O 1
ATOM 774 N N . ASN A 1 98 ? -5.394 -1.605 -20.453 1.00 87.50 98 ASN A N 1
ATOM 775 C CA . ASN A 1 98 ? -5.632 -2.119 -21.809 1.00 87.50 98 ASN A CA 1
ATOM 776 C C . ASN A 1 98 ? -5.790 -0.981 -22.840 1.00 87.50 98 ASN A C 1
ATOM 778 O O . ASN A 1 98 ? -6.736 -0.952 -23.622 1.00 87.50 98 ASN A O 1
ATOM 782 N N . ASN A 1 99 ? -4.879 0.000 -22.784 1.00 85.88 99 ASN A N 1
ATOM 783 C CA . ASN A 1 99 ? -4.861 1.233 -23.588 1.00 85.88 99 ASN A CA 1
ATOM 784 C C . ASN A 1 99 ? -6.018 2.230 -23.351 1.00 85.88 99 ASN A C 1
ATOM 786 O O . ASN A 1 99 ? -6.016 3.298 -23.966 1.00 85.88 99 ASN A O 1
ATOM 790 N N . LYS A 1 100 ? -6.955 1.959 -22.435 1.00 88.94 100 LYS A N 1
ATOM 791 C CA . LYS A 1 100 ? -8.039 2.887 -22.066 1.00 88.94 100 LYS A CA 1
ATOM 792 C C . LYS A 1 100 ? -7.650 3.730 -20.858 1.00 88.94 100 LYS A C 1
ATOM 794 O O . LYS A 1 100 ? -7.139 3.194 -19.880 1.00 88.94 100 LYS A O 1
ATOM 799 N N . LEU A 1 101 ? -7.896 5.037 -20.920 1.00 91.06 101 LEU A N 1
ATOM 800 C CA . LEU A 1 101 ? -7.639 5.946 -19.802 1.00 91.06 101 LEU A CA 1
ATOM 801 C C . LEU A 1 101 ? -8.619 5.660 -18.662 1.00 91.06 101 LEU A C 1
ATOM 803 O O . LEU A 1 101 ? -9.827 5.601 -18.884 1.00 91.06 101 LEU A O 1
ATOM 807 N N . VAL A 1 102 ? -8.091 5.467 -17.456 1.00 92.31 102 VAL A N 1
ATOM 808 C CA . VAL A 1 102 ? -8.882 5.138 -16.266 1.00 92.31 102 VAL A CA 1
ATOM 809 C C . VAL A 1 102 ? -8.428 5.978 -15.072 1.00 92.31 102 VAL A C 1
ATOM 811 O O . VAL A 1 102 ? -7.247 6.324 -14.976 1.00 92.31 102 VAL A O 1
ATOM 814 N N . PRO A 1 103 ? -9.330 6.309 -14.133 1.00 90.88 103 PRO A N 1
ATOM 815 C CA . PRO A 1 103 ? -8.933 6.940 -12.884 1.00 90.88 103 PRO A CA 1
ATOM 816 C C . PRO A 1 103 ? -8.089 5.981 -12.033 1.00 90.88 103 PRO A C 1
ATOM 818 O O . PRO A 1 103 ? -8.206 4.757 -12.132 1.00 90.88 103 PRO A O 1
ATOM 821 N N . TYR A 1 104 ? -7.271 6.543 -11.139 1.00 87.19 104 TYR A N 1
ATOM 822 C CA . TYR A 1 104 ? -6.414 5.765 -10.236 1.00 87.19 104 TYR A CA 1
ATOM 823 C C . TYR A 1 104 ? -7.203 4.759 -9.380 1.00 87.19 104 TYR A C 1
ATOM 825 O O . TYR A 1 104 ? -6.721 3.657 -9.137 1.00 87.19 104 TYR A O 1
ATOM 833 N N . SER A 1 105 ? -8.426 5.104 -8.963 1.00 88.00 105 SER A N 1
ATOM 834 C CA . SER A 1 105 ? -9.307 4.213 -8.196 1.00 88.00 105 SER A CA 1
ATOM 835 C C . SER A 1 105 ? -9.631 2.926 -8.957 1.00 88.00 105 SER A C 1
ATOM 837 O O . SER A 1 105 ? -9.436 1.838 -8.422 1.00 88.00 105 SER A O 1
ATOM 839 N N . ALA A 1 106 ? -10.052 3.040 -10.220 1.00 89.81 106 ALA A N 1
ATOM 840 C CA . ALA A 1 106 ? -10.360 1.896 -11.076 1.00 89.81 106 ALA A CA 1
ATOM 841 C C . ALA A 1 106 ? -9.102 1.081 -11.419 1.00 89.81 106 ALA A C 1
ATOM 843 O O . ALA A 1 106 ? -9.135 -0.148 -11.415 1.00 89.81 106 ALA A O 1
ATOM 844 N N . TYR A 1 107 ? -7.976 1.758 -11.660 1.00 89.56 107 TYR A N 1
ATOM 845 C CA . TYR A 1 107 ? -6.688 1.103 -11.896 1.00 89.56 107 TYR A CA 1
ATOM 846 C C . TYR A 1 107 ? -6.231 0.281 -10.679 1.00 89.56 107 TYR A C 1
ATOM 848 O O . TYR A 1 107 ? -5.827 -0.874 -10.819 1.00 89.56 107 TYR A O 1
ATOM 856 N N . ASN A 1 108 ? -6.346 0.847 -9.473 1.00 86.56 108 ASN A N 1
ATOM 857 C CA . ASN A 1 108 ? -6.009 0.158 -8.231 1.00 86.56 108 ASN A CA 1
ATOM 858 C C . ASN A 1 108 ? -6.980 -0.994 -7.934 1.00 86.56 108 ASN A C 1
ATOM 860 O O . ASN A 1 108 ? -6.529 -2.056 -7.522 1.00 86.56 108 ASN A O 1
ATOM 864 N N . ALA A 1 109 ? -8.279 -0.830 -8.200 1.00 86.25 109 ALA A N 1
ATOM 865 C CA . ALA A 1 109 ? -9.258 -1.910 -8.063 1.00 86.25 109 ALA A CA 1
ATOM 866 C C . ALA A 1 109 ? -8.933 -3.099 -8.987 1.00 86.25 109 ALA A C 1
ATOM 868 O O . ALA A 1 109 ? -8.997 -4.252 -8.561 1.00 86.25 109 ALA A O 1
ATOM 869 N N . ALA A 1 110 ? -8.498 -2.832 -10.224 1.00 87.25 110 ALA A N 1
ATOM 870 C CA . ALA A 1 110 ? -8.046 -3.876 -11.143 1.00 87.25 110 ALA A CA 1
ATOM 871 C C . ALA A 1 110 ? -6.794 -4.606 -10.618 1.00 87.25 110 ALA A C 1
ATOM 873 O O . ALA A 1 110 ? -6.748 -5.835 -10.643 1.00 87.25 110 ALA A O 1
ATOM 874 N N . LEU A 1 111 ? -5.809 -3.884 -10.068 1.00 84.12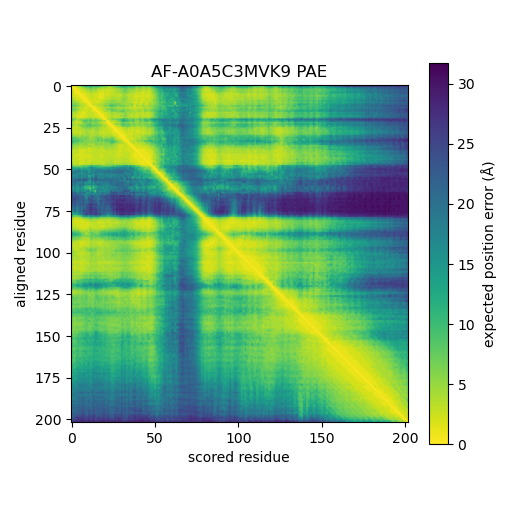 111 LEU A N 1
ATOM 875 C CA . LEU A 1 111 ? -4.639 -4.500 -9.419 1.00 84.12 111 LEU A CA 1
ATOM 876 C C . LEU A 1 111 ? -5.031 -5.349 -8.197 1.00 84.12 111 LEU A C 1
ATOM 878 O O . LEU A 1 111 ? -4.555 -6.476 -8.047 1.00 84.12 111 LEU A O 1
ATOM 882 N N . GLN A 1 112 ? -5.944 -4.849 -7.362 1.00 80.69 112 GLN A N 1
ATOM 883 C CA . GLN A 1 112 ? -6.461 -5.566 -6.194 1.00 80.69 112 GLN A CA 1
ATOM 884 C C . GLN A 1 112 ? -7.209 -6.845 -6.584 1.00 80.69 112 GLN A C 1
ATOM 886 O O . GLN A 1 112 ? -7.021 -7.866 -5.928 1.00 80.69 112 GLN A O 1
ATOM 891 N N . SER A 1 113 ? -7.968 -6.836 -7.686 1.00 81.81 113 SER A N 1
ATOM 892 C CA . SER A 1 113 ? -8.640 -8.040 -8.209 1.00 81.81 113 SER A CA 1
ATOM 893 C C . SER A 1 113 ? -7.665 -9.160 -8.603 1.00 81.81 113 SER A C 1
ATOM 895 O O . SER A 1 113 ? -8.032 -10.332 -8.644 1.00 81.81 113 SER A O 1
ATOM 897 N N . HIS A 1 114 ? -6.397 -8.811 -8.840 1.00 77.69 114 HIS A N 1
ATOM 898 C CA . HIS A 1 114 ? -5.304 -9.746 -9.097 1.00 77.69 114 HIS A CA 1
ATOM 899 C C . HIS A 1 114 ? -4.423 -10.011 -7.865 1.00 77.69 114 HIS A C 1
ATOM 901 O O . HIS A 1 114 ? -3.314 -10.524 -8.013 1.00 77.69 114 HIS A O 1
ATOM 907 N N . ASN A 1 115 ? -4.907 -9.694 -6.659 1.00 72.56 115 ASN A N 1
ATOM 908 C CA . ASN A 1 115 ? -4.192 -9.827 -5.383 1.00 72.56 115 ASN A CA 1
ATOM 909 C C . ASN A 1 115 ? -2.908 -8.984 -5.285 1.00 72.56 115 ASN A C 1
ATOM 911 O O . ASN A 1 115 ? -2.011 -9.286 -4.497 1.00 72.56 115 ASN A O 1
ATOM 915 N N . ILE A 1 116 ? -2.811 -7.898 -6.057 1.00 77.31 116 ILE A N 1
ATOM 916 C CA . ILE A 1 116 ? -1.698 -6.951 -5.967 1.00 77.31 116 ILE A CA 1
ATOM 917 C C . ILE A 1 116 ? -2.123 -5.791 -5.062 1.00 77.31 116 ILE A C 1
ATOM 919 O O . ILE A 1 116 ? -2.725 -4.806 -5.493 1.00 77.31 116 ILE A O 1
ATOM 923 N N . LEU A 1 117 ? -1.804 -5.910 -3.772 1.00 70.69 117 LEU A N 1
ATOM 924 C CA . LEU A 1 117 ? -2.095 -4.891 -2.761 1.00 70.69 117 LEU A CA 1
ATOM 925 C C . LEU A 1 117 ? -1.003 -3.816 -2.731 1.00 70.69 117 LEU A C 1
ATOM 927 O O . LEU A 1 117 ? -0.068 -3.861 -1.930 1.00 70.69 117 LEU A O 1
ATOM 931 N N . VAL A 1 118 ? -1.158 -2.801 -3.581 1.00 71.31 118 VAL A N 1
ATOM 932 C CA . VAL A 1 118 ? -0.224 -1.665 -3.709 1.00 71.31 118 VAL A CA 1
ATOM 933 C C . VAL A 1 118 ? 0.035 -0.960 -2.373 1.00 71.31 118 VAL A C 1
ATOM 935 O O . VAL A 1 118 ? 1.160 -0.555 -2.087 1.00 71.31 118 VAL A O 1
ATOM 938 N N . LYS A 1 119 ? -0.997 -0.831 -1.527 1.00 66.00 119 LYS A N 1
ATOM 939 C CA . LYS A 1 119 ? -0.875 -0.191 -0.209 1.00 66.00 119 LYS A CA 1
ATOM 940 C C . LYS A 1 119 ? 0.070 -0.965 0.715 1.00 66.00 119 LYS A C 1
ATOM 942 O O . LYS A 1 119 ? 0.855 -0.336 1.416 1.00 66.00 119 LYS A O 1
ATOM 947 N N . ALA A 1 120 ? -0.025 -2.298 0.728 1.00 60.47 120 ALA A N 1
ATOM 948 C CA . ALA A 1 120 ? 0.715 -3.182 1.632 1.00 60.47 120 ALA A CA 1
ATOM 949 C C . ALA A 1 120 ? 2.178 -3.389 1.215 1.00 60.47 120 ALA A C 1
ATOM 951 O O . ALA A 1 120 ? 3.026 -3.574 2.076 1.00 60.47 120 ALA A O 1
ATOM 952 N N . LYS A 1 121 ? 2.491 -3.275 -0.085 1.00 65.25 121 LYS A N 1
ATOM 953 C CA . LYS A 1 121 ? 3.857 -3.389 -0.642 1.00 65.25 121 LYS A CA 1
ATOM 954 C C . LYS A 1 121 ? 4.588 -4.703 -0.345 1.00 65.25 121 LYS A C 1
ATOM 956 O O . LYS A 1 121 ? 5.794 -4.780 -0.529 1.00 65.25 121 LYS A O 1
ATOM 961 N N . ASN A 1 122 ? 3.872 -5.761 0.018 1.00 65.94 122 ASN A N 1
ATOM 962 C CA . ASN A 1 122 ? 4.470 -7.044 0.414 1.00 65.94 122 ASN A CA 1
ATOM 963 C C . ASN A 1 122 ? 5.280 -7.750 -0.688 1.00 65.94 122 ASN A C 1
ATOM 965 O O . ASN A 1 122 ? 5.904 -8.770 -0.431 1.00 65.94 122 ASN A O 1
ATOM 969 N N . PHE A 1 123 ? 5.203 -7.272 -1.928 1.00 72.56 123 PHE A N 1
ATOM 970 C CA . PHE A 1 123 ? 5.819 -7.895 -3.098 1.00 72.56 123 PHE A CA 1
ATOM 971 C C . PHE A 1 123 ? 7.067 -7.145 -3.593 1.00 72.56 123 PHE A C 1
ATOM 973 O O . PHE A 1 123 ? 7.706 -7.601 -4.540 1.00 72.56 123 PHE A O 1
ATOM 980 N N . LEU A 1 124 ? 7.414 -5.999 -2.992 1.00 77.62 124 LEU A N 1
ATOM 981 C CA . LEU A 1 124 ? 8.624 -5.243 -3.318 1.00 77.62 124 LEU A CA 1
ATOM 982 C C . LEU A 1 124 ? 9.537 -5.228 -2.105 1.00 77.62 124 LEU A C 1
ATOM 984 O O . LEU A 1 124 ? 9.163 -4.719 -1.055 1.00 77.62 124 LEU A O 1
ATOM 988 N N . VAL A 1 125 ? 10.741 -5.757 -2.288 1.00 80.00 125 VAL A N 1
ATOM 989 C CA . VAL A 1 125 ? 11.808 -5.695 -1.294 1.00 80.00 125 VAL A CA 1
ATOM 990 C C . VAL A 1 125 ? 12.943 -4.893 -1.910 1.00 80.00 125 VAL A C 1
ATOM 992 O O . VAL A 1 125 ? 13.567 -5.321 -2.887 1.00 80.00 125 VAL A O 1
ATOM 995 N N . PHE A 1 126 ? 13.176 -3.701 -1.377 1.00 80.00 126 PHE A N 1
ATOM 996 C CA . PHE A 1 126 ? 14.321 -2.880 -1.731 1.00 80.00 126 PHE A CA 1
ATOM 997 C C . PHE A 1 126 ? 15.548 -3.288 -0.916 1.00 80.00 126 PHE A C 1
ATOM 999 O O . PHE A 1 126 ? 15.484 -3.953 0.116 1.00 80.00 126 PHE A O 1
ATOM 1006 N N . GLN A 1 127 ? 16.715 -2.878 -1.400 1.00 78.62 127 GLN A N 1
ATOM 1007 C CA . GLN A 1 127 ? 17.953 -3.031 -0.647 1.00 78.62 127 GLN A CA 1
ATOM 1008 C C . GLN A 1 127 ? 17.844 -2.275 0.686 1.00 78.62 127 GLN A C 1
ATOM 1010 O O . GLN A 1 127 ? 17.567 -1.077 0.671 1.00 78.62 127 GLN A O 1
ATOM 1015 N N . GLY A 1 128 ? 18.089 -2.972 1.796 1.00 80.62 128 GLY A N 1
ATOM 1016 C CA . GLY A 1 128 ? 17.935 -2.447 3.158 1.00 80.62 128 GLY A CA 1
ATOM 1017 C C . GLY A 1 128 ? 16.572 -2.740 3.797 1.00 80.62 128 GLY A C 1
ATOM 1018 O O . GLY A 1 128 ? 16.462 -2.686 5.017 1.00 80.62 128 GLY A O 1
ATOM 1019 N N . ASP A 1 129 ? 15.554 -3.142 3.024 1.00 80.19 129 ASP A N 1
ATOM 1020 C CA . ASP A 1 129 ? 14.223 -3.425 3.585 1.00 80.19 129 ASP A CA 1
ATOM 1021 C C . ASP A 1 129 ? 14.234 -4.641 4.513 1.00 80.19 129 ASP A C 1
ATOM 1023 O O . ASP A 1 129 ? 13.496 -4.672 5.489 1.00 80.19 129 ASP A O 1
ATOM 1027 N N . VAL A 1 130 ? 15.081 -5.638 4.243 1.00 83.00 130 VAL A N 1
ATOM 1028 C CA . VAL A 1 130 ? 15.186 -6.837 5.091 1.00 83.00 130 VAL A CA 1
ATOM 1029 C C . VAL A 1 130 ? 15.651 -6.466 6.503 1.00 83.00 130 VAL A C 1
ATOM 1031 O O . VAL A 1 130 ? 15.061 -6.911 7.484 1.00 83.00 130 VAL A O 1
ATOM 1034 N N . GLU A 1 131 ? 16.661 -5.601 6.611 1.00 85.75 131 GLU A N 1
ATOM 1035 C CA . GLU A 1 131 ? 17.165 -5.093 7.893 1.00 85.75 131 GLU A CA 1
ATOM 1036 C C . GLU A 1 131 ? 16.145 -4.167 8.567 1.00 85.75 131 GLU A C 1
ATOM 1038 O O . GLU A 1 131 ? 15.942 -4.228 9.781 1.00 85.75 131 GLU A O 1
ATOM 1043 N N . ALA A 1 132 ? 15.451 -3.342 7.779 1.00 82.38 132 ALA A N 1
ATOM 1044 C CA . ALA A 1 132 ? 14.395 -2.472 8.282 1.00 82.38 132 ALA A CA 1
ATOM 1045 C C . ALA A 1 132 ? 13.228 -3.279 8.870 1.00 82.38 132 ALA A C 1
ATOM 1047 O O . ALA A 1 132 ? 12.752 -2.962 9.953 1.00 82.38 132 ALA A O 1
ATOM 1048 N N . VAL A 1 133 ? 12.790 -4.349 8.202 1.00 81.75 133 VAL A N 1
ATOM 1049 C CA . VAL A 1 133 ? 11.725 -5.231 8.706 1.00 81.75 133 VAL A CA 1
ATOM 1050 C C . VAL A 1 133 ? 12.185 -5.978 9.956 1.00 81.75 133 VAL A C 1
ATOM 1052 O O . VAL A 1 133 ? 11.418 -6.093 10.908 1.00 81.75 133 VAL A O 1
ATOM 1055 N N . ALA A 1 134 ? 13.438 -6.437 9.996 1.00 85.00 134 ALA A N 1
ATOM 1056 C CA . ALA A 1 134 ? 13.991 -7.108 11.171 1.00 85.00 134 ALA A CA 1
ATOM 1057 C C . ALA A 1 134 ? 14.130 -6.182 12.395 1.00 85.00 134 ALA A C 1
ATOM 1059 O O . ALA A 1 134 ? 14.075 -6.656 13.527 1.00 85.00 134 ALA A O 1
ATOM 1060 N N . SER A 1 135 ? 14.293 -4.873 12.181 1.00 88.62 135 SER A N 1
ATOM 1061 C CA . SER A 1 135 ? 14.429 -3.867 13.247 1.00 88.62 135 SER A CA 1
ATOM 1062 C C . SER A 1 135 ? 13.117 -3.173 13.638 1.00 88.62 135 SER A C 1
ATOM 1064 O O . SER A 1 135 ? 13.119 -2.329 14.535 1.00 88.62 135 SER A O 1
ATOM 1066 N N . GLN A 1 136 ? 11.989 -3.523 13.009 1.00 86.31 136 GLN A N 1
ATOM 1067 C CA . GLN A 1 136 ? 10.686 -2.944 13.339 1.00 86.31 136 GLN A CA 1
ATOM 1068 C C . GLN A 1 136 ? 10.218 -3.311 14.746 1.00 86.31 136 GLN A C 1
ATOM 1070 O O . GLN A 1 136 ? 10.428 -4.416 15.251 1.00 86.31 136 GLN A O 1
ATOM 1075 N N . SER A 1 137 ? 9.488 -2.383 15.363 1.00 92.56 137 SER A N 1
ATOM 1076 C CA . SER A 1 137 ? 8.834 -2.645 16.641 1.00 92.56 137 SER A CA 1
ATOM 1077 C C . SER A 1 137 ? 7.682 -3.650 16.493 1.00 92.56 137 SER A C 1
ATOM 1079 O O . SER A 1 137 ? 7.036 -3.758 15.447 1.00 92.56 137 SER A O 1
ATOM 1081 N N . SER A 1 138 ? 7.339 -4.341 17.584 1.00 91.88 138 SER A N 1
ATOM 1082 C CA . SER A 1 138 ? 6.206 -5.282 17.623 1.00 91.88 138 SER A CA 1
ATOM 1083 C C . SER A 1 138 ? 4.875 -4.641 17.197 1.00 91.88 138 SER A C 1
ATOM 1085 O O . SER A 1 138 ? 4.041 -5.285 16.553 1.00 91.88 138 SER A O 1
ATOM 1087 N N . LYS A 1 139 ? 4.682 -3.348 17.495 1.00 90.25 139 LYS A N 1
ATOM 1088 C CA . LYS A 1 139 ? 3.503 -2.571 17.078 1.00 90.25 139 LYS A CA 1
ATOM 1089 C C . LYS A 1 139 ? 3.463 -2.343 15.566 1.00 90.25 139 LYS A C 1
ATOM 1091 O O . LYS A 1 139 ? 2.395 -2.470 14.966 1.00 90.25 139 LYS A O 1
ATOM 1096 N N . GLU A 1 140 ? 4.598 -2.029 14.947 1.00 86.56 140 GLU A N 1
ATOM 1097 C CA . GLU A 1 140 ? 4.694 -1.820 13.496 1.00 86.56 140 GLU A CA 1
ATOM 1098 C C . GLU A 1 140 ? 4.500 -3.120 12.723 1.00 86.56 140 GLU A C 1
ATOM 1100 O O . GLU A 1 140 ? 3.715 -3.142 11.776 1.00 86.56 140 GLU A O 1
ATOM 1105 N N . LEU A 1 141 ? 5.103 -4.217 13.186 1.00 85.94 141 LEU A N 1
ATOM 1106 C CA . LEU A 1 141 ? 4.886 -5.549 12.615 1.00 85.94 141 LEU A CA 1
ATOM 1107 C C . LEU A 1 141 ? 3.411 -5.961 12.695 1.00 85.94 141 LEU A C 1
ATOM 1109 O O . LEU A 1 141 ? 2.825 -6.410 11.710 1.00 85.94 141 LEU A O 1
ATOM 1113 N N . THR A 1 142 ? 2.765 -5.730 13.842 1.00 89.31 142 THR A N 1
ATOM 1114 C CA . THR A 1 142 ? 1.325 -5.993 14.001 1.00 89.31 142 THR A CA 1
ATOM 1115 C C . THR A 1 142 ? 0.496 -5.147 13.036 1.00 89.31 142 THR A C 1
ATOM 1117 O O . THR A 1 142 ? -0.471 -5.631 12.444 1.00 89.31 142 THR A O 1
ATOM 1120 N N . ARG A 1 143 ? 0.865 -3.875 12.850 1.00 86.25 143 ARG A N 1
ATOM 1121 C CA . ARG A 1 143 ? 0.193 -2.982 11.901 1.00 86.25 143 ARG A CA 1
ATOM 1122 C C . ARG A 1 143 ? 0.373 -3.456 10.462 1.00 86.25 143 ARG A C 1
ATOM 1124 O O . ARG A 1 143 ? -0.603 -3.421 9.715 1.00 86.25 143 ARG A O 1
ATOM 1131 N N . LEU A 1 144 ? 1.569 -3.915 10.091 1.00 81.56 144 LEU A N 1
ATOM 1132 C CA . LEU A 1 144 ? 1.829 -4.512 8.785 1.00 81.56 144 LEU A CA 1
ATOM 1133 C C . LEU A 1 144 ? 0.881 -5.692 8.566 1.00 81.56 144 LEU A C 1
ATOM 1135 O O . LEU A 1 144 ? 0.103 -5.657 7.622 1.00 81.56 144 LEU A O 1
ATOM 1139 N N . ILE A 1 145 ? 0.835 -6.659 9.486 1.00 84.50 145 ILE A N 1
ATOM 1140 C CA . ILE A 1 145 ? -0.064 -7.824 9.394 1.00 84.50 145 ILE A CA 1
ATOM 1141 C C . ILE A 1 145 ? -1.531 -7.395 9.235 1.00 84.50 145 ILE A C 1
ATOM 1143 O O . ILE A 1 145 ? -2.206 -7.871 8.323 1.00 84.50 145 ILE A O 1
ATOM 1147 N N . LYS A 1 146 ? -2.008 -6.444 10.050 1.00 83.94 146 LYS A N 1
ATOM 1148 C CA . LYS A 1 146 ? -3.376 -5.891 9.954 1.00 83.94 146 LYS A CA 1
ATOM 1149 C C . LYS A 1 146 ? -3.668 -5.224 8.609 1.00 83.94 146 LYS A C 1
ATOM 1151 O O . LYS A 1 146 ? -4.811 -5.191 8.156 1.00 83.94 146 LYS A O 1
ATOM 1156 N N . GLN A 1 147 ? -2.650 -4.643 7.985 1.00 80.44 147 GLN A N 1
ATOM 1157 C CA . GLN A 1 147 ? -2.768 -4.029 6.671 1.00 80.44 147 GLN A CA 1
ATOM 1158 C C . GLN A 1 147 ? -2.811 -5.085 5.559 1.00 80.44 147 GLN A C 1
ATOM 1160 O O . GLN A 1 147 ? -3.555 -4.912 4.595 1.00 80.44 147 GLN A O 1
ATOM 1165 N N . ILE A 1 148 ? -2.056 -6.179 5.696 1.00 77.00 148 ILE A N 1
ATOM 1166 C CA . ILE A 1 148 ? -2.090 -7.316 4.763 1.00 77.00 148 ILE A CA 1
ATOM 1167 C C . ILE A 1 148 ? -3.434 -8.043 4.839 1.00 77.00 148 ILE A C 1
ATOM 1169 O O . ILE A 1 148 ? -3.993 -8.392 3.803 1.00 77.00 148 ILE A O 1
ATOM 1173 N N . SER A 1 149 ? -3.971 -8.232 6.045 1.00 80.75 149 SER A N 1
ATOM 1174 C CA . SER A 1 149 ? -5.262 -8.895 6.256 1.00 80.75 149 SER A CA 1
ATOM 1175 C C . SER A 1 149 ? -6.466 -8.055 5.816 1.00 80.75 149 SER A C 1
ATOM 1177 O O . SER A 1 149 ? -7.589 -8.547 5.845 1.00 80.75 149 SER A O 1
ATOM 1179 N N . GLY A 1 150 ? -6.263 -6.779 5.467 1.00 77.94 150 GLY A N 1
ATOM 1180 C CA . GLY A 1 150 ? -7.341 -5.828 5.174 1.00 77.94 150 GLY A CA 1
ATOM 1181 C C . GLY A 1 150 ? -8.114 -5.354 6.412 1.00 77.94 150 GLY A C 1
ATOM 1182 O O . GLY A 1 150 ? -8.935 -4.447 6.313 1.00 77.94 150 GLY A O 1
ATOM 1183 N N . SER A 1 151 ? -7.813 -5.884 7.602 1.00 84.06 151 SER A N 1
ATOM 1184 C CA . SER A 1 151 ? -8.515 -5.550 8.850 1.00 84.06 151 SER A CA 1
ATOM 1185 C C . SER A 1 151 ? -8.341 -4.088 9.269 1.00 84.06 151 SER A C 1
ATOM 1187 O O . SER A 1 151 ? -9.126 -3.577 10.062 1.00 84.06 151 SER A O 1
ATOM 1189 N N . LEU A 1 152 ? -7.327 -3.397 8.738 1.00 81.50 152 LEU A N 1
ATOM 1190 C CA . LEU A 1 152 ? -7.118 -1.972 8.988 1.00 81.50 152 LEU A CA 1
ATOM 1191 C C . LEU A 1 152 ? -8.277 -1.099 8.472 1.00 81.50 152 LEU A C 1
ATOM 1193 O O . LEU A 1 152 ? -8.515 -0.037 9.038 1.00 81.50 152 LEU A O 1
ATOM 1197 N N . GLU A 1 153 ? -8.998 -1.526 7.430 1.00 82.69 153 GLU A N 1
ATOM 1198 C CA . GLU A 1 153 ? -10.137 -0.765 6.887 1.00 82.69 153 GLU A CA 1
ATOM 1199 C C . GLU A 1 153 ? -11.317 -0.739 7.871 1.00 82.69 153 GLU A C 1
ATOM 1201 O O . GLU A 1 153 ? -11.971 0.288 8.019 1.00 82.69 153 GLU A O 1
ATOM 1206 N N . LEU A 1 154 ? -11.499 -1.822 8.631 1.00 86.69 154 LEU A N 1
ATOM 1207 C CA . LEU A 1 154 ? -12.543 -1.964 9.651 1.00 86.69 154 LEU A CA 1
ATOM 1208 C C . LEU A 1 154 ? -12.141 -1.385 11.015 1.00 86.69 154 LEU A C 1
ATOM 1210 O O . LEU A 1 154 ? -12.981 -1.241 11.900 1.00 86.69 154 LEU A O 1
ATOM 1214 N N . ALA A 1 155 ? -10.862 -1.049 11.212 1.00 87.69 155 ALA A N 1
ATOM 1215 C CA . ALA A 1 155 ? -10.349 -0.610 12.508 1.00 87.69 155 ALA A CA 1
ATOM 1216 C C . ALA A 1 155 ? -11.038 0.668 13.014 1.00 87.69 155 ALA A C 1
ATOM 1218 O O . ALA A 1 155 ? -11.315 0.781 14.203 1.00 87.69 155 ALA A O 1
ATOM 1219 N N . GLY A 1 156 ? -11.355 1.604 12.114 1.00 90.81 156 GLY A N 1
ATOM 1220 C CA . GLY A 1 156 ? -12.038 2.845 12.485 1.00 90.81 156 GLY A CA 1
ATOM 1221 C C . GLY A 1 156 ? -13.498 2.635 12.895 1.00 90.81 156 GLY A C 1
ATOM 1222 O O . GLY A 1 156 ? -13.978 3.302 13.807 1.00 90.81 156 GLY A O 1
ATOM 1223 N N . GLU A 1 157 ? -14.206 1.707 12.248 1.00 92.62 157 GLU A N 1
ATOM 1224 C CA . GLU A 1 157 ? -15.570 1.332 12.644 1.00 92.62 157 GLU A CA 1
ATOM 1225 C C . GLU A 1 157 ? -15.565 0.599 13.986 1.00 92.62 157 GLU A C 1
ATOM 1227 O O . GLU A 1 157 ? -16.376 0.910 14.856 1.00 92.62 157 GLU A O 1
ATOM 1232 N N . TYR A 1 158 ? -14.599 -0.301 14.181 1.00 92.75 158 TYR A N 1
ATOM 1233 C CA . TYR A 1 158 ? -14.391 -1.001 15.444 1.00 92.75 158 TYR A CA 1
ATOM 1234 C C . TYR A 1 158 ? -14.134 -0.034 16.605 1.00 92.75 158 TYR A C 1
ATOM 1236 O O . TYR A 1 158 ? -14.742 -0.170 17.659 1.00 92.75 158 TYR A O 1
ATOM 1244 N N . GLU A 1 159 ? -13.265 0.962 16.420 1.00 93.56 159 GLU A N 1
ATOM 1245 C CA . GLU A 1 159 ? -12.913 1.906 17.486 1.00 93.56 159 GLU A CA 1
ATOM 1246 C C . GLU A 1 159 ? -14.097 2.798 17.878 1.00 93.56 159 GLU A C 1
ATOM 1248 O O . GLU A 1 159 ? -14.355 2.987 19.064 1.00 93.56 159 GLU A O 1
ATOM 1253 N N . LYS A 1 160 ? -14.898 3.237 16.899 1.00 95.00 160 LYS A N 1
ATOM 1254 C CA . LYS A 1 160 ? -16.154 3.957 17.161 1.00 95.00 160 LYS A CA 1
ATOM 1255 C C . LYS A 1 160 ? -17.184 3.092 17.882 1.00 95.00 160 LYS A C 1
ATOM 1257 O O . LYS A 1 160 ? -17.839 3.572 18.800 1.00 95.00 160 LYS A O 1
ATOM 1262 N N . ALA A 1 161 ? -17.353 1.842 17.453 1.00 95.12 161 ALA A N 1
ATOM 1263 C CA . ALA A 1 161 ? -18.283 0.912 18.090 1.00 95.12 161 ALA A CA 1
ATOM 1264 C C . ALA A 1 161 ? -17.860 0.592 19.531 1.00 95.12 161 ALA A C 1
ATOM 1266 O O . ALA A 1 161 ? -18.700 0.504 20.420 1.00 95.12 161 ALA A O 1
ATOM 1267 N N . LYS A 1 162 ? -16.551 0.480 19.769 1.00 96.12 162 LYS A N 1
ATOM 1268 C CA . LYS A 1 162 ? -15.999 0.280 21.105 1.00 96.12 162 LYS A CA 1
ATOM 1269 C C . LYS A 1 162 ? -16.225 1.500 22.003 1.00 96.12 162 LYS A C 1
ATOM 1271 O O . LYS A 1 162 ? -16.667 1.352 23.131 1.00 96.12 162 LYS A O 1
ATOM 1276 N N . GLU A 1 163 ? -15.998 2.710 21.495 1.00 96.69 163 GLU A N 1
ATOM 1277 C CA . GLU A 1 163 ? -16.246 3.943 22.254 1.00 96.69 163 GLU A CA 1
ATOM 1278 C C . GLU A 1 163 ? -17.731 4.105 22.628 1.00 96.69 163 GLU A C 1
ATOM 1280 O O . GLU A 1 163 ? -18.066 4.534 23.737 1.00 96.69 163 GLU A O 1
ATOM 1285 N N . THR A 1 164 ? -18.652 3.744 21.727 1.00 96.06 164 THR A N 1
ATOM 1286 C CA . THR A 1 164 ? -20.088 3.789 22.037 1.00 96.06 164 THR A CA 1
ATOM 1287 C C . THR A 1 164 ? -20.497 2.728 23.056 1.00 96.06 164 THR A C 1
ATOM 1289 O O . THR A 1 164 ? -21.332 3.034 23.912 1.00 96.06 164 THR A O 1
ATOM 1292 N N . GLU A 1 165 ? -19.909 1.531 22.996 1.00 96.81 165 GLU A N 1
ATOM 1293 C CA . GLU A 1 165 ? -20.082 0.462 23.987 1.00 96.81 165 GLU A CA 1
ATOM 1294 C C . GLU A 1 165 ? -19.576 0.891 25.372 1.00 96.81 165 GLU A C 1
ATOM 1296 O O . GLU A 1 165 ? -20.323 0.803 26.352 1.00 96.81 165 GLU A O 1
ATOM 1301 N N . ASP A 1 166 ? -18.356 1.424 25.449 1.00 97.06 166 ASP A N 1
ATOM 1302 C CA . ASP A 1 166 ? -17.740 1.889 26.695 1.00 97.06 166 ASP A CA 1
ATOM 1303 C C . ASP A 1 166 ? -18.611 2.982 27.344 1.00 97.06 166 ASP A C 1
ATOM 1305 O O . ASP A 1 166 ? -19.013 2.870 28.506 1.00 97.06 166 ASP A O 1
ATOM 1309 N N . ARG A 1 167 ? -19.048 3.980 26.562 1.00 96.25 167 ARG A N 1
ATOM 1310 C CA . ARG A 1 167 ? -19.930 5.057 27.047 1.00 96.25 167 ARG A CA 1
ATOM 1311 C C . ARG A 1 167 ? -21.303 4.550 27.500 1.00 96.25 167 ARG A C 1
ATOM 1313 O O . ARG A 1 167 ? -21.879 5.071 28.458 1.00 96.25 167 ARG A O 1
ATOM 1320 N N . ALA A 1 168 ? -21.880 3.573 26.802 1.00 96.06 168 ALA A N 1
ATOM 1321 C CA . ALA A 1 168 ? -23.148 2.968 27.212 1.00 96.06 168 ALA A CA 1
ATOM 1322 C C . ALA A 1 168 ? -22.994 2.210 28.539 1.00 96.06 168 ALA A C 1
ATOM 1324 O O . ALA A 1 168 ? -23.857 2.319 29.415 1.00 96.06 168 ALA A O 1
ATOM 1325 N N . THR A 1 169 ? -21.870 1.515 28.709 1.00 96.62 169 THR A N 1
ATOM 1326 C CA . THR A 1 169 ? -21.527 0.759 29.918 1.00 96.62 169 THR A CA 1
ATOM 1327 C C . THR A 1 169 ? -21.304 1.681 31.117 1.00 96.62 169 THR A C 1
ATOM 1329 O O . THR A 1 169 ? -21.848 1.432 32.199 1.00 96.62 169 THR A O 1
ATOM 1332 N N . GLU A 1 170 ? -20.590 2.792 30.932 1.00 96.38 170 GLU A N 1
ATOM 1333 C CA . GLU A 1 170 ? -20.412 3.823 31.963 1.00 96.38 170 GLU A CA 1
ATOM 1334 C C . GLU A 1 170 ? -21.755 4.422 32.398 1.00 96.38 170 GLU A C 1
ATOM 1336 O O . GLU A 1 170 ? -22.061 4.472 33.592 1.00 96.38 170 GLU A O 1
ATOM 1341 N N . ASN A 1 171 ? -22.611 4.791 31.440 1.00 96.31 171 ASN A N 1
ATOM 1342 C CA . ASN A 1 171 ? -23.941 5.331 31.731 1.00 96.31 171 ASN A CA 1
ATOM 1343 C C . ASN A 1 171 ? -24.840 4.319 32.452 1.00 96.31 171 ASN A C 1
ATOM 1345 O O . ASN A 1 171 ? -25.564 4.683 33.382 1.00 96.31 171 ASN A O 1
ATOM 1349 N N . ALA A 1 172 ? -24.806 3.047 32.048 1.00 95.75 172 ALA A N 1
ATOM 1350 C CA . ALA A 1 172 ? -25.560 1.988 32.711 1.00 95.75 172 ALA A CA 1
ATOM 1351 C C . ALA A 1 172 ? -25.094 1.804 34.162 1.00 95.75 172 ALA A C 1
ATOM 1353 O O . ALA A 1 172 ? -25.921 1.746 35.076 1.00 95.75 172 ALA A O 1
ATOM 1354 N N . THR A 1 173 ? -23.778 1.797 34.384 1.00 96.12 173 THR A N 1
ATOM 1355 C CA . THR A 1 173 ? -23.167 1.672 35.715 1.00 96.12 173 THR A CA 1
ATOM 1356 C C . THR A 1 173 ? -23.505 2.870 36.603 1.00 96.12 173 THR A C 1
ATOM 1358 O O . THR A 1 173 ? -23.881 2.703 37.769 1.00 96.12 173 THR A O 1
ATOM 1361 N N . PHE A 1 174 ? -23.452 4.082 36.046 1.00 96.19 174 PHE A N 1
ATOM 1362 C CA . PHE A 1 174 ? -23.840 5.309 36.736 1.00 96.19 174 PHE A CA 1
ATOM 1363 C C . PHE A 1 174 ? -25.320 5.287 37.141 1.00 96.19 174 PHE A C 1
ATOM 1365 O O . PHE A 1 174 ? -25.650 5.487 38.313 1.00 96.19 174 PHE A O 1
ATOM 1372 N N . ASN A 1 175 ? -26.216 4.971 36.201 1.00 95.12 175 ASN A N 1
ATOM 1373 C CA . ASN A 1 175 ? -27.655 4.899 36.461 1.00 95.12 175 ASN A CA 1
ATOM 1374 C C . ASN A 1 175 ? -27.998 3.818 37.489 1.00 95.12 175 ASN A C 1
ATOM 1376 O O . ASN A 1 175 ? -28.834 4.041 38.368 1.00 95.12 175 ASN A O 1
ATOM 1380 N N . PHE A 1 176 ? -27.335 2.663 37.419 1.00 95.56 176 PHE A N 1
ATOM 1381 C CA . PHE A 1 176 ? -27.509 1.592 38.393 1.00 95.56 176 PHE A CA 1
ATOM 1382 C C . PHE A 1 176 ? -27.085 2.031 39.799 1.00 95.56 176 PHE A C 1
ATOM 1384 O O . PHE A 1 176 ? -27.834 1.834 40.759 1.00 95.56 176 PHE A O 1
ATOM 1391 N N . THR A 1 177 ? -25.928 2.687 39.917 1.00 95.56 177 THR A N 1
ATOM 1392 C CA . THR A 1 177 ? -25.414 3.200 41.196 1.00 95.56 177 THR A CA 1
ATOM 1393 C C . THR A 1 177 ? -26.337 4.269 41.777 1.00 95.56 177 THR A C 1
ATOM 1395 O O . THR A 1 177 ? -26.690 4.196 42.955 1.00 95.56 177 THR A O 1
ATOM 1398 N N . LYS A 1 178 ? -26.814 5.203 40.944 1.00 95.56 178 LYS A N 1
ATOM 1399 C CA . LYS A 1 178 ? -27.777 6.238 41.342 1.00 95.56 178 LYS A CA 1
ATOM 1400 C C . LYS A 1 178 ? -29.094 5.630 41.826 1.00 95.56 178 LYS A C 1
ATOM 1402 O O . LYS A 1 178 ? -29.584 5.998 42.889 1.00 95.56 178 LYS A O 1
ATOM 1407 N N . ARG A 1 179 ? -29.641 4.654 41.092 1.00 95.12 179 ARG A N 1
ATOM 1408 C CA . ARG A 1 179 ? -30.864 3.939 41.492 1.00 95.12 179 ARG A CA 1
ATOM 1409 C C . ARG A 1 179 ? -30.683 3.218 42.828 1.00 95.12 179 ARG A C 1
ATOM 1411 O O . ARG A 1 179 ? -31.597 3.227 43.645 1.00 95.12 179 ARG A O 1
ATOM 1418 N N . ARG A 1 180 ? -29.512 2.612 43.059 1.00 95.00 180 ARG A N 1
ATOM 1419 C CA . ARG A 1 180 ? -29.185 1.960 44.335 1.00 95.00 180 ARG A CA 1
ATOM 1420 C C . ARG A 1 180 ? -29.098 2.966 45.487 1.00 95.00 180 ARG A C 1
ATOM 1422 O O . ARG A 1 180 ? -29.606 2.666 46.560 1.00 95.00 180 ARG A O 1
ATOM 1429 N N . GLY A 1 181 ? -28.505 4.139 45.254 1.00 95.25 181 GLY A N 1
ATOM 1430 C CA . GLY A 1 181 ? -28.466 5.240 46.224 1.00 95.25 181 GLY A CA 1
ATOM 1431 C C . GLY A 1 181 ? -29.869 5.700 46.623 1.00 95.25 181 GLY A C 1
ATOM 1432 O O . GLY A 1 181 ? -30.221 5.621 47.794 1.00 95.25 181 GLY A O 1
ATOM 1433 N N . ILE A 1 182 ? -30.710 6.028 45.637 1.00 94.12 182 ILE A N 1
ATOM 1434 C CA . ILE A 1 182 ? -32.102 6.458 45.868 1.00 94.12 182 ILE A CA 1
ATOM 1435 C C . ILE A 1 182 ? -32.907 5.376 46.604 1.00 94.12 182 ILE A C 1
ATOM 1437 O O . ILE A 1 182 ? -33.677 5.676 47.509 1.00 94.12 182 ILE A O 1
ATOM 1441 N N . ALA A 1 183 ? -32.737 4.096 46.255 1.00 94.06 183 ALA A N 1
ATOM 1442 C CA . ALA A 1 183 ? -33.425 3.008 46.951 1.00 94.06 183 ALA A CA 1
ATOM 1443 C C . ALA A 1 183 ? -33.009 2.893 48.430 1.00 94.06 183 ALA A C 1
ATOM 1445 O O . ALA A 1 183 ? -33.844 2.560 49.272 1.00 94.06 183 ALA A O 1
ATOM 1446 N N . SER A 1 184 ? -31.741 3.180 48.743 1.00 94.31 184 SER A N 1
ATOM 1447 C CA . SER A 1 184 ? -31.245 3.234 50.121 1.00 94.31 184 SER A CA 1
ATOM 1448 C C . SER A 1 184 ? -31.848 4.413 50.886 1.00 94.31 184 SER A C 1
ATOM 1450 O O . SER A 1 184 ? -32.328 4.218 51.998 1.00 94.31 184 SER A O 1
ATOM 1452 N N . GLU A 1 185 ? -31.895 5.601 50.276 1.00 93.94 185 GLU A N 1
ATOM 1453 C CA . GLU A 1 185 ? -32.518 6.798 50.863 1.00 93.94 185 GLU A CA 1
ATOM 1454 C C . GLU A 1 185 ? -34.013 6.577 51.130 1.00 93.94 185 GLU A C 1
ATOM 1456 O O . GLU A 1 185 ? -34.497 6.848 52.223 1.00 93.94 185 GLU A O 1
ATOM 1461 N N . ILE A 1 186 ? -34.750 5.995 50.174 1.00 93.44 186 ILE A N 1
ATOM 1462 C CA . ILE A 1 186 ? -36.174 5.657 50.351 1.00 93.44 186 ILE A CA 1
ATOM 1463 C C . ILE A 1 186 ? -36.376 4.708 51.535 1.00 93.44 186 ILE A C 1
ATOM 1465 O O . ILE A 1 186 ? -37.360 4.839 52.265 1.00 93.44 186 ILE A O 1
ATOM 1469 N N . LYS A 1 187 ? -35.486 3.725 51.712 1.00 93.62 187 LYS A N 1
ATOM 1470 C CA . LYS A 1 187 ? -35.571 2.797 52.841 1.00 93.62 187 LYS A CA 1
ATOM 1471 C C . LYS A 1 187 ? -35.375 3.538 54.166 1.00 93.62 187 LYS A C 1
ATOM 1473 O O . LYS A 1 187 ? -36.168 3.333 55.077 1.00 93.62 187 LYS A O 1
ATOM 1478 N N . GLN A 1 188 ? -34.386 4.425 54.223 1.00 93.31 188 GLN A N 1
ATOM 1479 C CA . GLN A 1 188 ? -34.085 5.228 55.403 1.00 93.31 188 GLN A CA 1
ATOM 1480 C C . GLN A 1 188 ? -35.252 6.160 55.769 1.00 93.31 188 GLN A C 1
ATOM 1482 O O . GLN A 1 188 ? -35.736 6.115 56.894 1.00 93.31 188 GLN A O 1
ATOM 1487 N N . TYR A 1 189 ? -35.813 6.888 54.797 1.00 92.31 189 TYR A N 1
ATOM 1488 C CA . TYR A 1 189 ? -36.986 7.742 55.030 1.00 92.31 189 TYR A CA 1
ATOM 1489 C C . TYR A 1 189 ? -38.233 6.965 55.476 1.00 92.31 189 TYR A C 1
ATOM 1491 O O . TYR A 1 189 ? -39.057 7.489 56.223 1.00 92.31 189 TYR A O 1
ATOM 1499 N N . LYS A 1 190 ? -38.408 5.715 55.025 1.00 92.25 190 LYS A N 1
ATOM 1500 C CA . LYS A 1 190 ? -39.505 4.857 55.502 1.00 92.25 190 LYS A CA 1
ATOM 1501 C C . LYS A 1 190 ? -39.318 4.427 56.955 1.00 92.25 190 LYS A C 1
ATOM 1503 O O . LYS A 1 190 ? -40.312 4.348 57.672 1.00 92.25 190 LYS A O 1
ATOM 1508 N N . GLU A 1 191 ? -38.086 4.126 57.359 1.00 92.25 191 GLU A N 1
ATOM 1509 C CA . GLU A 1 191 ? -37.754 3.793 58.749 1.00 92.25 191 GLU A CA 1
ATOM 1510 C C . GLU A 1 191 ? -37.984 5.013 59.655 1.00 92.25 191 GLU A C 1
ATOM 1512 O O . GLU A 1 191 ? -38.749 4.904 60.610 1.00 92.25 191 GLU A O 1
ATOM 1517 N N . GLU A 1 192 ? -37.462 6.187 59.282 1.00 90.81 192 GLU A N 1
ATOM 1518 C CA . GLU A 1 192 ? -37.666 7.451 60.013 1.00 90.81 192 GLU A CA 1
ATOM 1519 C C . GLU A 1 192 ? -39.153 7.808 60.159 1.00 90.81 192 GLU A C 1
ATOM 1521 O O . GLU A 1 192 ? -39.611 8.159 61.246 1.00 90.81 192 GLU A O 1
ATOM 1526 N N . LYS A 1 193 ? -39.941 7.666 59.082 1.00 91.19 193 LYS A N 1
ATOM 1527 C CA . LYS A 1 193 ? -41.389 7.901 59.141 1.00 91.19 193 LYS A CA 1
ATOM 1528 C C . LYS A 1 193 ? -42.083 6.935 60.108 1.00 91.19 193 LYS A C 1
ATOM 1530 O O . LYS A 1 193 ? -42.912 7.361 60.900 1.00 91.19 193 LYS A O 1
ATOM 1535 N N . SER A 1 194 ? -41.747 5.645 60.053 1.00 90.62 194 SER A N 1
ATOM 1536 C CA . SER A 1 194 ? -42.352 4.645 60.940 1.00 90.62 194 SER A CA 1
ATOM 1537 C C . SER A 1 194 ? -42.020 4.886 62.414 1.00 90.62 194 SER A C 1
ATOM 1539 O O . SER A 1 194 ? -42.813 4.495 63.270 1.00 90.62 194 SER A O 1
ATOM 1541 N N . GLU A 1 195 ? -40.853 5.449 62.724 1.00 88.38 195 GLU A N 1
ATOM 1542 C CA . GLU A 1 195 ? -40.498 5.839 64.091 1.00 88.38 195 GLU A CA 1
ATOM 1543 C C . GLU A 1 195 ? -41.271 7.079 64.544 1.00 88.38 195 GLU A C 1
ATOM 1545 O O . GLU A 1 195 ? -41.776 7.087 65.665 1.00 88.38 195 GLU A O 1
ATOM 1550 N N . ALA A 1 196 ? -41.423 8.082 63.674 1.00 86.06 196 ALA A N 1
ATOM 1551 C CA . ALA A 1 196 ? -42.218 9.274 63.965 1.00 86.06 196 ALA A CA 1
ATOM 1552 C C . ALA A 1 196 ? -43.696 8.934 64.227 1.00 86.06 196 ALA A C 1
ATOM 1554 O O . ALA A 1 196 ? -44.238 9.345 65.250 1.00 86.06 196 ALA A O 1
ATOM 1555 N N . ASP A 1 197 ? -44.309 8.109 63.370 1.00 89.12 197 ASP A N 1
ATOM 1556 C CA . ASP A 1 197 ? -45.703 7.670 63.531 1.00 89.12 197 ASP A CA 1
ATOM 1557 C C . ASP A 1 197 ? -45.898 6.918 64.874 1.00 89.12 197 ASP A C 1
ATOM 1559 O O . ASP A 1 197 ? -46.890 7.118 65.570 1.00 89.12 197 ASP A O 1
ATOM 1563 N N . ARG A 1 198 ? -44.917 6.102 65.301 1.00 86.00 198 ARG A N 1
ATOM 1564 C CA . ARG A 1 198 ? -44.944 5.411 66.611 1.00 86.00 198 ARG A CA 1
ATOM 1565 C C . ARG A 1 198 ? -44.826 6.351 67.809 1.00 86.00 198 ARG A C 1
ATOM 1567 O O . ARG A 1 198 ? -45.318 6.009 68.880 1.00 86.00 198 ARG A O 1
ATOM 1574 N N . PHE A 1 199 ? -44.130 7.474 67.656 1.00 81.19 199 PHE A N 1
ATOM 1575 C CA . PHE A 1 199 ? -44.002 8.486 68.704 1.00 81.19 199 PHE A CA 1
ATOM 1576 C C . PHE A 1 199 ? -45.276 9.324 68.855 1.00 81.19 199 PHE A C 1
ATOM 1578 O O . PHE A 1 199 ? -45.567 9.748 69.966 1.00 81.19 199 PHE A O 1
ATOM 1585 N N . GLU A 1 200 ? -46.026 9.556 67.774 1.00 77.44 200 GLU A N 1
ATOM 1586 C CA . GLU A 1 200 ? -47.315 10.265 67.829 1.00 77.44 200 GLU A CA 1
ATOM 1587 C C . GLU A 1 200 ? -48.458 9.409 68.401 1.00 77.44 200 GLU A C 1
ATOM 1589 O O . GLU A 1 200 ? -49.425 9.956 68.928 1.00 77.44 200 GLU A O 1
ATOM 1594 N N . GLU A 1 201 ? -48.365 8.077 68.313 1.00 75.12 201 GLU A N 1
ATOM 1595 C CA . GLU A 1 201 ? -49.347 7.148 68.899 1.00 75.12 201 GLU A CA 1
ATOM 1596 C C . GLU A 1 201 ? -49.151 6.882 70.411 1.00 75.12 201 GLU A C 1
ATOM 1598 O O . GLU A 1 201 ? -50.003 6.225 71.019 1.00 75.12 201 GLU A O 1
ATOM 1603 N N . MET A 1 202 ? -48.060 7.367 71.022 1.00 61.16 202 MET A N 1
ATOM 1604 C CA . MET A 1 202 ? -47.789 7.286 72.473 1.00 61.16 202 MET A CA 1
ATOM 1605 C C . MET A 1 202 ? -48.253 8.532 73.228 1.00 61.16 202 MET A C 1
ATOM 1607 O O . MET A 1 202 ? -48.761 8.350 74.359 1.00 61.16 202 MET A O 1
#

Mean predicted aligned error: 11.99 Å

InterPro domains:
  IPR003395 RecF/RecN/SMC, N-terminal [PF02463] (3-118)
  IPR027417 P-loop containing nucleoside triphosphate hydrolase [G3DSA:3.40.50.300] (1-200)
  IPR027417 P-loop containing nucleoside triphosphate hydrolase [SSF52540] (1-198)
  IPR028468 Smc1, ATP-binding cassette domain [cd03275] (3-138)

Nearest PDB structures (foldseek):
  6qpw-assembly1_A  TM=7.741E-01  e=2.376E-14  Thermochaetoides thermophila DSM 1495
  6qpq-assembly1_A  TM=8.078E-01  e=2.656E-12  Thermochaetoides thermophila DSM 1495
  6qpq-assembly2_C  TM=8.088E-01  e=1.230E-11  Thermochaetoides thermophila DSM 1495
  6yuf-assembly1_A  TM=8.364E-01  e=2.639E-10  Schizosaccharomyces pombe 972h-
  6zz6-assembly1_A  TM=8.532E-01  e=2.790E-09  Saccharomyces cerevisiae S288C

Sequence (202 aa):
MALIRIEVCDFKSYRGHRTLGLFRNFTSVIGPNGAGKSNLMDAISFVLGVKSAQLRSSQLKDLVYRGRRLAREGDSDKKEWRFQRTISTTGTSEYKLNNKLVPYSAYNAALQSHNILVKAKNFLVFQGDVEAVASQSSKELTRLIKQISGSLELAGEYEKAKETEDRATENATFNFTKRRGIASEIKQYKEEKSEADRFEEM

Radius of gyration: 32.22 Å; Cα contacts (8 Å, |Δi|>4): 153; chains: 1; bounding box: 77×37×105 Å

Foldseek 3Di:
DDDQWDWDDQFQVDHGIDIGDGDDPDDDDDDDPPPCSVSVLVSVLVLLDPDPCPRPDNALLNGGHDDDDDDDDDDDDDPDWDWDWDADNVRDIWTDIPNHTDDPVVSNVVCVVVVNNSVLCPPDDDVCNVVVLVPDDPVVVVVSVCVSVVVVVCVVVVVVVVVVVVVVVVVVVVVVVVVVVVVVVVVVVVVVVVVVVVVVVD

Secondary structure (DSSP, 8-state):
-----EEEEEETTEEEEEEE----SS------TTSSHHHHHHHHHHHTT--GGGSSSS-GGGGB------------SS----EEEEE-TTS-EEEEETTEEE-HHHHHHHHHHTT--TTT-TT---TTHHHHHHT--HHHHHHHHHHHTSTTTTHHHHHHHHHHHHHHHHHHHHHHHHHHHHHHHHHHHHHHHHHHHHHHT-

Organism: NCBI:txid5364

Solvent-accessible surface area (backbone atoms only — not comparable to full-atom values): 12534 Å² total; per-residue (Å²): 140,79,70,49,64,46,80,47,62,21,43,65,89,44,74,51,80,44,78,49,64,78,51,56,101,75,76,86,90,83,77,64,91,87,70,48,71,67,54,53,57,48,52,53,40,52,59,59,64,54,61,49,80,76,44,103,46,87,46,70,60,71,46,58,49,94,70,89,87,80,87,82,86,88,86,83,93,66,101,71,85,45,81,45,62,46,72,46,95,88,54,54,75,47,40,26,52,72,85,40,81,44,56,68,68,60,53,48,50,54,38,42,76,71,73,44,54,58,89,61,42,86,88,67,81,57,93,64,43,68,61,50,62,72,68,49,52,75,68,55,54,50,49,50,52,34,48,68,72,51,52,54,75,51,45,64,59,51,51,52,53,47,52,54,50,52,53,50,51,51,52,51,52,51,52,50,52,50,52,53,50,53,55,50,52,54,50,50,56,52,51,55,49,56,51,51,56,56,61,73,76,106

pLDDT: mean 79.87, std 15.58, range [34.97, 97.06]